Protein AF-0000000079467527 (afdb_homodimer)

Sequence (288 aa):
MMLAMLAAAVIAAPADLTWMAGSWTHEQDGVVTRETWLPPLAGTMSGAGQTNRPGKPARSEFMTITVTPAGLTFTAHVDGQPPTPFVAIPSDPGSAVFENKAHDFPQRVMYRRCGESLCAGIEGMVGGKLRAEHWTYSRVLAPEMMLAMLAAAVIAAPADLTWMAGSWTHEQDGVVTRETWLPPLAGTMSGAGQTNRPGKPARSEFMTITVTPAGLTFTAHVDGQPPTPFVAIPSDPGSAVFENKAHDFPQRVMYRRCGESLCAGIEGMVGGKLRAEHWTYSRVLAPE

Nearest PDB structures (foldseek):
  8f0v-assembly1_A  TM=4.824E-01  e=3.095E-02  Diploptera punctata
  8f0y-assembly1_A  TM=4.789E-01  e=4.006E-02  Diploptera punctata
  5epq-assembly1_A  TM=4.662E-01  e=7.837E-02  Diploptera punctata
  6ucv-assembly1_I  TM=3.280E-01  e=7.749E+00  Saccharomyces cerevisiae S288C
  8f0v-assembly1_A  TM=4.899E-01  e=3.407E-02  Diploptera punctata

InterPro domains:
  IPR046232 Domain of unknown function DUF6265 [PF19780] (16-140)

pLDDT: mean 89.64, std 18.27, range [34.38, 98.88]

Foldseek 3Di:
DPPPPPPPPPLPDPQQPQLQAAKWWFDDPQKIKIKHWHGDDPFKIWMKMWIDHPPDDIDIKIWMFGQDPLGTWIWTDDPPDDIDIFHWDDDDRQKTKTAQQVDQPFGIWMWGDDPQWIKIKTWHDDPNDIDMDITTIHGDDPDD/DPPPPPPPPPLPDPQQPQLQAAKWWFDDPQKIKIKHWHGDDPFKIWMKMWIDHPPDDIDIKIWMFGQDPLGTWIWTDDPPDPIDIFHWDDDDRQKTKTAQQVDQPFGIWMWGDDPQWIKIKTWHDDPNDIDMDITTIHGDDPDD

Organism: NCBI:txid2803784

Structure (mmCIF, N/CA/C/O backbone):
data_AF-0000000079467527-model_v1
#
loop_
_entity.id
_entity.type
_entity.pdbx_description
1 polymer 'DUF6265 domain-containing protein'
#
loop_
_atom_site.group_PDB
_atom_site.id
_atom_site.type_symbol
_atom_site.label_atom_id
_atom_site.label_alt_id
_atom_site.label_comp_id
_atom_site.label_asym_id
_atom_site.label_entity_id
_atom_site.label_seq_id
_atom_site.pdbx_PDB_ins_code
_atom_site.Cartn_x
_atom_site.Cartn_y
_atom_site.Cartn_z
_atom_site.occupancy
_atom_site.B_iso_or_equiv
_atom_site.auth_seq_id
_atom_site.auth_comp_id
_atom_site.auth_asym_id
_atom_site.auth_atom_id
_atom_site.pdbx_PDB_model_num
ATOM 1 N N . MET A 1 1 ? -31.531 -38.594 -24.734 1 35.88 1 MET A N 1
ATOM 2 C CA . MET A 1 1 ? -31.656 -37.594 -23.672 1 35.88 1 MET A CA 1
ATOM 3 C C . MET A 1 1 ? -30.297 -37.281 -23.062 1 35.88 1 MET A C 1
ATOM 5 O O . MET A 1 1 ? -29.672 -38.156 -22.453 1 35.88 1 MET A O 1
ATOM 9 N N . MET A 1 2 ? -29.453 -36.406 -23.703 1 36.69 2 MET A N 1
ATOM 10 C CA . MET A 1 2 ? -28.078 -36.031 -23.359 1 36.69 2 MET A CA 1
ATOM 11 C C . MET A 1 2 ? -28.031 -35.281 -22.031 1 36.69 2 MET A C 1
ATOM 13 O O . MET A 1 2 ? -28.703 -34.25 -21.859 1 36.69 2 MET A O 1
ATOM 17 N N . LEU A 1 3 ? -27.938 -36 -20.953 1 36.94 3 LEU A N 1
ATOM 18 C CA . LEU A 1 3 ? -27.797 -35.438 -19.609 1 36.94 3 LEU A CA 1
ATOM 19 C C . LEU A 1 3 ? -26.562 -34.562 -19.516 1 36.94 3 LEU A C 1
ATOM 21 O O . LEU A 1 3 ? -25.438 -35.062 -19.656 1 36.94 3 LEU A O 1
ATOM 25 N N . ALA A 1 4 ? -26.672 -33.281 -19.812 1 45.47 4 ALA A N 1
ATOM 26 C CA . ALA A 1 4 ? -25.594 -32.344 -19.656 1 45.47 4 ALA A CA 1
ATOM 27 C C . ALA A 1 4 ? -25.219 -32.188 -18.172 1 45.47 4 ALA A C 1
ATOM 29 O O . ALA A 1 4 ? -26.078 -31.828 -17.344 1 45.47 4 ALA A O 1
ATOM 30 N N . MET A 1 5 ? -24.312 -32.906 -17.656 1 34.38 5 MET A N 1
ATOM 31 C CA . MET A 1 5 ? -23.844 -32.688 -16.297 1 34.38 5 MET A CA 1
ATOM 32 C C . MET A 1 5 ? -23.266 -31.281 -16.125 1 34.38 5 MET A C 1
ATOM 34 O O . MET A 1 5 ? -22.406 -30.875 -16.906 1 34.38 5 MET A O 1
ATOM 38 N N . LEU A 1 6 ? -24.047 -30.391 -15.617 1 40.44 6 LEU A N 1
ATOM 39 C CA . LEU A 1 6 ? -23.516 -29.094 -15.219 1 40.44 6 LEU A CA 1
ATOM 40 C C . LEU A 1 6 ? -22.391 -29.266 -14.188 1 40.44 6 LEU A C 1
ATOM 42 O O . LEU A 1 6 ? -22.641 -29.734 -13.07 1 40.44 6 LEU A O 1
ATOM 46 N N . ALA A 1 7 ? -21.172 -29.469 -14.602 1 36.09 7 ALA A N 1
ATOM 47 C CA . ALA A 1 7 ? -20.062 -29.422 -13.656 1 36.09 7 ALA A CA 1
ATOM 48 C C . ALA A 1 7 ? -20.031 -28.094 -12.891 1 36.09 7 ALA A C 1
ATOM 50 O O . ALA A 1 7 ? -20.031 -27.016 -13.5 1 36.09 7 ALA A O 1
ATOM 51 N N . ALA A 1 8 ? -20.594 -28.047 -11.766 1 37.91 8 ALA A N 1
ATOM 52 C CA . ALA A 1 8 ? -20.391 -26.875 -10.914 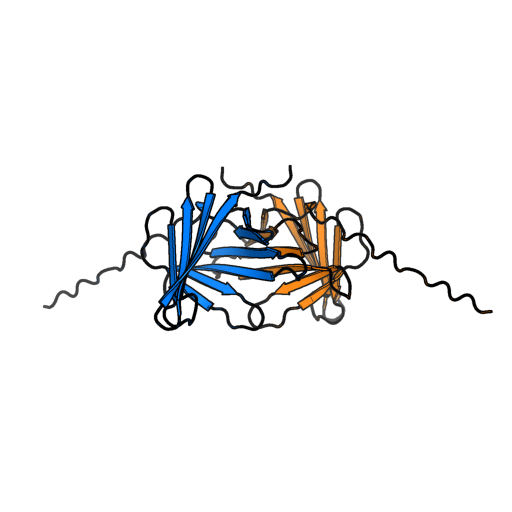1 37.91 8 ALA A CA 1
ATOM 53 C C . ALA A 1 8 ? -18.891 -26.609 -10.711 1 37.91 8 ALA A C 1
ATOM 55 O O . ALA A 1 8 ? -18.156 -27.484 -10.273 1 37.91 8 ALA A O 1
ATOM 56 N N . ALA A 1 9 ? -18.281 -25.797 -11.414 1 37.62 9 ALA A N 1
ATOM 57 C CA . ALA A 1 9 ? -16.922 -25.375 -11.094 1 37.62 9 ALA A CA 1
ATOM 58 C C . ALA A 1 9 ? -16.781 -25.078 -9.602 1 37.62 9 ALA A C 1
ATOM 60 O O . ALA A 1 9 ? -17.562 -24.312 -9.031 1 37.62 9 ALA A O 1
ATOM 61 N N . VAL A 1 10 ? -16.422 -26 -8.68 1 35.78 10 VAL A N 1
ATOM 62 C CA . VAL A 1 10 ? -16.078 -25.672 -7.301 1 35.78 10 VAL A CA 1
ATOM 63 C C . VAL A 1 10 ? -15.328 -24.344 -7.254 1 35.78 10 VAL A C 1
ATOM 65 O O . VAL A 1 10 ? -14.297 -24.188 -7.902 1 35.78 10 VAL A O 1
ATOM 68 N N . ILE A 1 11 ? -15.992 -23.234 -7.301 1 38.75 11 ILE A N 1
ATOM 69 C CA . ILE A 1 11 ? -15.266 -22.016 -6.996 1 38.75 11 ILE A CA 1
ATOM 70 C C . ILE A 1 11 ? -14.266 -22.266 -5.871 1 38.75 11 ILE A C 1
ATOM 72 O O . ILE A 1 11 ? -14.648 -22.719 -4.785 1 38.75 11 ILE A O 1
ATOM 76 N N . ALA A 1 12 ? -13.133 -22.922 -6.086 1 39.94 12 ALA A N 1
ATOM 77 C CA . ALA A 1 12 ? -12.086 -23.125 -5.098 1 39.94 12 ALA A CA 1
ATOM 78 C C . ALA A 1 12 ? -12.109 -22.031 -4.035 1 39.94 12 ALA A C 1
ATOM 80 O O . ALA A 1 12 ? -12.461 -20.891 -4.324 1 39.94 12 ALA A O 1
ATOM 81 N N . ALA A 1 13 ? -12.375 -22.312 -2.744 1 47.03 13 ALA A N 1
ATOM 82 C CA . ALA A 1 13 ? -12.289 -21.422 -1.588 1 47.03 13 ALA A CA 1
ATOM 83 C C . ALA A 1 13 ? -11.125 -20.438 -1.728 1 47.03 13 ALA A C 1
ATOM 85 O O . ALA A 1 13 ? -10.086 -20.781 -2.283 1 47.03 13 ALA A O 1
ATOM 86 N N . PRO A 1 14 ? -11.438 -19.172 -1.782 1 52.91 14 PRO A N 1
ATOM 87 C CA . PRO A 1 14 ? -10.32 -18.234 -1.874 1 52.91 14 PRO A CA 1
ATOM 88 C C . PRO A 1 14 ? -9.141 -18.641 -0.993 1 52.91 14 PRO A C 1
ATOM 90 O O . PRO A 1 14 ? -9.336 -19.125 0.124 1 52.91 14 PRO A O 1
ATOM 93 N N . ALA A 1 15 ? -8.023 -19.141 -1.611 1 63.56 15 ALA A N 1
ATOM 94 C CA . ALA A 1 15 ? -6.762 -19.422 -0.932 1 63.56 15 ALA A CA 1
ATOM 95 C C . ALA A 1 15 ? -6.562 -18.5 0.263 1 63.56 15 ALA A C 1
ATOM 97 O O . ALA A 1 15 ? -6.891 -17.312 0.194 1 63.56 15 ALA A O 1
ATOM 98 N N . ASP A 1 16 ? -6.664 -19.109 1.494 1 86.19 16 ASP A N 1
ATOM 99 C CA . ASP A 1 16 ? -6.32 -18.359 2.699 1 86.19 16 ASP A CA 1
ATOM 100 C C . ASP A 1 16 ? -4.914 -17.766 2.604 1 86.19 16 ASP A C 1
ATOM 102 O O . ASP A 1 16 ? -3.926 -18.5 2.709 1 86.19 16 ASP A O 1
ATOM 106 N N . LEU A 1 17 ? -4.789 -16.5 2.234 1 94.62 17 LEU A N 1
ATOM 107 C CA . LEU A 1 17 ? -3.508 -15.828 2.055 1 94.62 17 LEU A CA 1
ATOM 108 C C . LEU A 1 17 ? -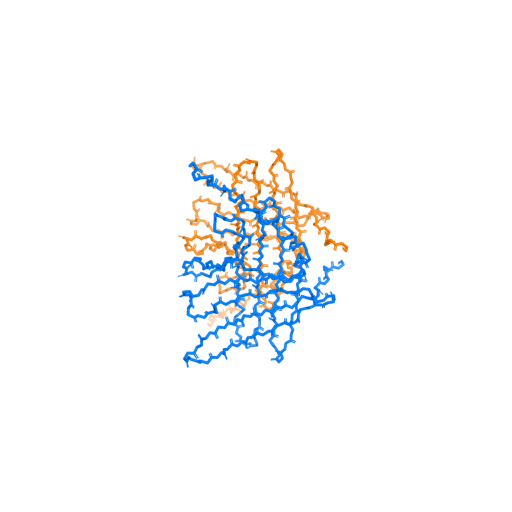3.119 -15.055 3.312 1 94.62 17 LEU A C 1
ATOM 110 O O . LEU A 1 17 ? -2.311 -14.125 3.252 1 94.62 17 LEU A O 1
ATOM 114 N N . THR A 1 18 ? -3.646 -15.469 4.477 1 93.75 18 THR A N 1
ATOM 115 C CA . THR A 1 18 ? -3.375 -14.781 5.734 1 93.75 18 THR A CA 1
ATOM 116 C C . THR A 1 18 ? -1.886 -14.836 6.066 1 93.75 18 THR A C 1
ATOM 118 O O . THR A 1 18 ? -1.35 -13.914 6.684 1 93.75 18 THR A O 1
ATOM 121 N N . TRP A 1 19 ? -1.237 -15.859 5.602 1 94.38 19 TRP A N 1
ATOM 122 C CA . TRP A 1 19 ? 0.179 -16.047 5.891 1 94.38 19 TRP A CA 1
ATOM 123 C C . TRP A 1 19 ? 1.021 -14.953 5.262 1 94.38 19 TRP A C 1
ATOM 125 O O . TRP A 1 19 ? 2.182 -14.758 5.633 1 94.38 19 TRP A O 1
ATOM 135 N N . MET A 1 20 ? 0.477 -14.203 4.32 1 96.12 20 MET A N 1
ATOM 136 C CA . MET A 1 20 ? 1.184 -13.109 3.65 1 96.12 20 MET A CA 1
ATOM 137 C C . MET A 1 20 ? 1.08 -11.82 4.453 1 96.12 20 MET A C 1
ATOM 139 O O . MET A 1 20 ? 1.828 -10.867 4.211 1 96.12 20 MET A O 1
ATOM 143 N N . ALA A 1 21 ? 0.129 -11.703 5.344 1 95.25 21 ALA A N 1
ATOM 144 C CA . ALA A 1 21 ? -0.122 -10.469 6.078 1 95.25 21 ALA A CA 1
ATOM 145 C C . ALA A 1 21 ? 1.072 -10.094 6.949 1 95.25 21 ALA A C 1
ATOM 147 O O . ALA A 1 21 ? 1.701 -10.969 7.555 1 95.25 21 ALA A O 1
ATOM 148 N N . GLY A 1 22 ? 1.397 -8.789 6.996 1 95.31 22 GLY A N 1
ATOM 149 C CA . GLY A 1 22 ? 2.502 -8.273 7.789 1 95.31 22 GLY A CA 1
ATOM 150 C C . GLY A 1 22 ? 3.498 -7.469 6.977 1 95.31 22 GLY A C 1
ATOM 151 O O . GLY A 1 22 ? 3.244 -7.156 5.809 1 95.31 22 GLY A O 1
ATOM 152 N N . SER A 1 23 ? 4.555 -7.051 7.629 1 96.56 23 SER A N 1
ATOM 153 C CA . SER A 1 23 ? 5.637 -6.312 6.988 1 96.56 23 SER A CA 1
ATOM 154 C C . SER A 1 23 ? 6.898 -7.164 6.871 1 96.56 23 SER A C 1
ATOM 156 O O . SER A 1 23 ? 7.242 -7.902 7.797 1 96.56 23 SER A O 1
ATOM 158 N N . TRP A 1 24 ? 7.445 -7.039 5.738 1 97.62 24 TRP A N 1
ATOM 159 C CA . TRP A 1 24 ? 8.539 -7.922 5.344 1 97.62 24 TRP A CA 1
ATOM 160 C C . TRP A 1 24 ? 9.711 -7.117 4.785 1 97.62 24 TRP A C 1
ATOM 162 O O . TRP A 1 24 ? 9.508 -6.074 4.16 1 97.62 24 TRP A O 1
ATOM 172 N N . THR A 1 25 ? 10.945 -7.648 5.012 1 98.25 25 THR A N 1
ATOM 173 C CA . THR A 1 25 ? 12.117 -6.941 4.492 1 98.25 25 THR A CA 1
ATOM 174 C C . THR A 1 25 ? 13.125 -7.926 3.918 1 98.25 25 THR A C 1
ATOM 176 O O . THR A 1 25 ? 13.234 -9.062 4.387 1 98.25 25 THR A O 1
ATOM 179 N N . HIS A 1 26 ? 13.703 -7.543 2.844 1 98.56 26 HIS A N 1
ATOM 180 C CA . HIS A 1 26 ? 14.812 -8.227 2.191 1 98.56 26 HIS A CA 1
ATOM 181 C C . HIS A 1 26 ? 15.961 -7.27 1.904 1 98.56 26 HIS A C 1
ATOM 183 O O . HIS A 1 26 ? 15.742 -6.164 1.405 1 98.56 26 HIS A O 1
ATOM 189 N N . GLU A 1 27 ? 17.156 -7.672 2.232 1 97.88 27 GLU A N 1
ATOM 190 C CA . GLU A 1 27 ? 18.344 -6.867 1.933 1 97.88 27 GLU A CA 1
ATOM 191 C C . GLU A 1 27 ? 19.406 -7.695 1.217 1 97.88 27 GLU A C 1
ATOM 193 O O . GLU A 1 27 ? 19.734 -8.797 1.65 1 97.88 27 GLU A O 1
ATOM 198 N N . GLN A 1 28 ? 19.859 -7.102 0.113 1 97.38 28 GLN A N 1
ATOM 199 C CA . GLN A 1 28 ? 20.922 -7.723 -0.66 1 97.38 28 GLN A CA 1
ATOM 200 C C . GLN A 1 28 ? 21.75 -6.668 -1.393 1 97.38 28 GLN A C 1
ATOM 202 O O . GLN A 1 28 ? 21.203 -5.844 -2.127 1 97.38 28 GLN A O 1
ATOM 207 N N . ASP A 1 29 ? 23.125 -6.629 -1.21 1 96.12 29 ASP A N 1
ATOM 208 C CA . ASP A 1 29 ? 24.062 -5.77 -1.929 1 96.12 29 ASP A CA 1
ATOM 209 C C . ASP A 1 29 ? 23.703 -4.297 -1.764 1 96.12 29 ASP A C 1
ATOM 211 O O . ASP A 1 29 ? 23.703 -3.537 -2.734 1 96.12 29 ASP A O 1
ATOM 215 N N . GLY A 1 30 ? 23.234 -3.939 -0.684 1 96.44 30 GLY A N 1
ATOM 216 C CA . GLY A 1 30 ? 22.922 -2.555 -0.357 1 96.44 30 GLY A CA 1
ATOM 217 C C . GLY A 1 30 ? 21.516 -2.141 -0.751 1 96.44 30 GLY A C 1
ATOM 218 O O . GLY A 1 30 ? 21.094 -1.025 -0.45 1 96.44 30 GLY A O 1
ATOM 219 N N . VAL A 1 31 ? 20.859 -3.008 -1.404 1 97.94 31 VAL A N 1
ATOM 220 C CA . VAL A 1 31 ? 19.484 -2.736 -1.806 1 97.94 31 VAL A CA 1
ATOM 221 C C . VAL A 1 31 ? 18.516 -3.307 -0.766 1 97.94 31 VAL A C 1
ATOM 223 O O . VAL A 1 31 ? 18.625 -4.473 -0.379 1 97.94 31 VAL A O 1
ATOM 226 N N . VAL A 1 32 ? 17.594 -2.467 -0.238 1 98.12 32 VAL A N 1
ATOM 227 C CA . VAL A 1 32 ? 16.578 -2.902 0.718 1 98.12 32 VAL A CA 1
ATOM 228 C C . VAL A 1 32 ? 15.203 -2.906 0.05 1 98.12 32 VAL A C 1
ATOM 230 O O . VAL A 1 32 ? 14.766 -1.885 -0.487 1 98.12 32 VAL A O 1
ATOM 233 N N . THR A 1 33 ? 14.562 -4.062 -0.016 1 98.44 33 THR A N 1
ATOM 234 C CA . THR A 1 33 ? 13.195 -4.203 -0.489 1 98.44 33 THR A CA 1
ATOM 235 C C . THR A 1 33 ? 12.266 -4.582 0.659 1 98.44 33 THR A C 1
ATOM 237 O O . THR A 1 33 ? 12.547 -5.52 1.411 1 98.44 33 THR A O 1
ATOM 240 N N . ARG A 1 34 ? 11.203 -3.838 0.803 1 98.12 34 ARG A N 1
ATOM 241 C CA . ARG A 1 34 ? 10.219 -4.078 1.852 1 98.12 34 ARG A CA 1
ATOM 242 C C . ARG A 1 34 ? 8.812 -4.18 1.269 1 98.12 34 ARG A C 1
ATOM 244 O O . ARG A 1 34 ? 8.516 -3.584 0.23 1 98.12 34 ARG A O 1
ATOM 251 N N . GLU A 1 35 ? 7.996 -4.945 1.939 1 98.19 35 GLU A N 1
ATOM 252 C CA . GLU A 1 35 ? 6.613 -5.133 1.517 1 98.19 35 GLU A CA 1
ATOM 253 C C . GLU A 1 35 ? 5.688 -5.312 2.717 1 98.19 35 GLU A C 1
ATOM 255 O O . GLU A 1 35 ? 6.043 -5.996 3.682 1 98.19 35 GLU A O 1
ATOM 260 N N . THR A 1 36 ? 4.586 -4.668 2.672 1 97.38 36 THR A N 1
ATOM 261 C CA . THR A 1 36 ? 3.578 -4.844 3.711 1 97.38 36 THR A CA 1
ATOM 262 C C . THR A 1 36 ? 2.227 -5.199 3.1 1 97.38 36 THR A C 1
ATOM 264 O O . THR A 1 36 ? 1.874 -4.707 2.027 1 97.38 36 THR A O 1
ATOM 267 N N . TRP A 1 37 ? 1.475 -6.074 3.764 1 97.25 37 TRP A N 1
ATOM 268 C CA . TRP A 1 37 ? 0.151 -6.539 3.365 1 97.25 37 TRP A CA 1
ATOM 269 C C . TRP A 1 37 ? -0.832 -6.445 4.527 1 97.25 37 TRP A C 1
ATOM 271 O O . TRP A 1 37 ? -0.529 -6.883 5.641 1 97.25 37 TRP A O 1
ATOM 281 N N . LEU A 1 38 ? -1.943 -5.879 4.281 1 96.81 38 LEU A N 1
ATOM 282 C CA . LEU A 1 38 ? -3.07 -6.066 5.188 1 96.81 38 LEU A CA 1
ATOM 283 C C . LEU A 1 38 ? -3.6 -7.496 5.105 1 96.81 38 LEU A C 1
ATOM 285 O O . LEU A 1 38 ? -3.549 -8.117 4.047 1 96.81 38 LEU A O 1
ATOM 289 N N . PRO A 1 39 ? -4.117 -8.062 6.254 1 95.06 39 PRO A N 1
ATOM 290 C CA . PRO A 1 39 ? -4.797 -9.359 6.141 1 95.06 39 PRO A CA 1
ATOM 291 C C . PRO A 1 39 ? -6 -9.312 5.199 1 95.06 39 PRO A C 1
ATOM 293 O O . PRO A 1 39 ? -6.582 -8.25 4.988 1 95.06 39 PRO A O 1
ATOM 296 N N . PRO A 1 40 ? -6.336 -10.492 4.645 1 94.44 40 PRO A N 1
ATOM 297 C CA . PRO A 1 40 ? -7.52 -10.508 3.783 1 94.44 40 PRO A CA 1
ATOM 298 C C . PRO A 1 40 ? -8.797 -10.133 4.531 1 94.44 40 PRO A C 1
ATOM 300 O O . PRO A 1 40 ? -8.984 -10.539 5.684 1 94.44 40 PRO A O 1
ATOM 303 N N . LEU A 1 41 ? -9.57 -9.32 3.838 1 94.56 41 LEU A N 1
ATOM 304 C CA . LEU A 1 41 ? -10.914 -9.008 4.32 1 94.56 41 LEU A CA 1
ATOM 305 C C . LEU A 1 41 ? -11.883 -8.852 3.158 1 94.56 41 LEU A C 1
ATOM 307 O O . LEU A 1 41 ? -11.641 -8.078 2.234 1 94.56 41 LEU A O 1
ATOM 311 N N . ALA A 1 42 ? -12.969 -9.68 3.205 1 93 42 ALA A N 1
ATOM 312 C CA . ALA A 1 42 ? -14.016 -9.609 2.191 1 93 42 ALA A CA 1
ATOM 313 C C . ALA A 1 42 ? -13.438 -9.789 0.791 1 93 42 ALA A C 1
ATOM 315 O O . ALA A 1 42 ? -13.781 -9.039 -0.127 1 93 42 ALA A O 1
ATOM 316 N N . GLY A 1 43 ? -12.508 -10.656 0.652 1 92.56 43 GLY A N 1
ATOM 317 C CA . GLY A 1 43 ? -11.984 -11.055 -0.646 1 92.56 43 GLY A CA 1
ATOM 318 C C . GLY A 1 43 ? -10.945 -10.094 -1.187 1 92.56 43 GLY A C 1
ATOM 319 O O . GLY A 1 43 ? -10.641 -10.109 -2.383 1 92.56 43 GLY A O 1
ATOM 320 N N . THR A 1 44 ? -10.406 -9.258 -0.359 1 96.06 44 THR A N 1
ATOM 321 C CA . THR A 1 44 ? -9.445 -8.266 -0.824 1 96.06 44 THR A CA 1
ATOM 322 C C . THR A 1 44 ? -8.25 -8.188 0.125 1 96.06 44 THR A C 1
ATOM 324 O O . THR A 1 44 ? -8.414 -8.242 1.346 1 96.06 44 THR A O 1
ATOM 327 N N . MET A 1 45 ? -7.086 -8.086 -0.414 1 97.31 45 MET A N 1
ATOM 328 C CA . MET A 1 45 ? -5.84 -7.742 0.264 1 97.31 45 MET A CA 1
ATOM 329 C C . MET A 1 45 ? -5.16 -6.559 -0.417 1 97.31 45 MET A C 1
ATOM 331 O O . MET A 1 45 ? -5.039 -6.527 -1.643 1 97.31 45 MET A O 1
ATOM 335 N N . SER A 1 46 ? -4.781 -5.594 0.412 1 98 46 SER A N 1
ATOM 336 C CA . SER A 1 46 ? -4.023 -4.457 -0.104 1 98 46 SER A CA 1
ATOM 337 C C . SER A 1 46 ? -2.607 -4.434 0.466 1 98 46 SER A C 1
ATOM 339 O O . SER A 1 46 ? -2.4 -4.738 1.643 1 98 46 SER A O 1
ATOM 341 N N . GLY A 1 47 ? -1.694 -4.051 -0.351 1 98.5 47 GLY A N 1
ATOM 342 C CA . GLY A 1 47 ? -0.307 -4.012 0.084 1 98.5 47 GLY A CA 1
ATOM 343 C C . GLY A 1 47 ? 0.504 -2.932 -0.608 1 98.5 47 GLY A C 1
ATOM 344 O O . GLY A 1 47 ? 0.038 -2.318 -1.571 1 98.5 47 GLY A O 1
ATOM 345 N N . ALA A 1 48 ? 1.63 -2.664 -0.077 1 98.56 48 ALA A N 1
ATOM 346 C CA . ALA A 1 48 ? 2.602 -1.719 -0.618 1 98.56 48 ALA A CA 1
ATOM 347 C C . ALA A 1 48 ? 4.02 -2.266 -0.505 1 98.56 48 ALA A C 1
ATOM 349 O O . ALA A 1 48 ? 4.355 -2.949 0.466 1 98.56 48 ALA A O 1
ATOM 350 N N . GLY A 1 49 ? 4.809 -1.96 -1.464 1 98.06 49 GLY A N 1
ATOM 351 C CA . GLY A 1 49 ? 6.23 -2.271 -1.485 1 98.06 49 GLY A CA 1
ATOM 352 C C . GLY A 1 49 ? 7.105 -1.043 -1.633 1 98.06 49 GLY A C 1
ATOM 353 O O . GLY A 1 49 ? 6.637 0.014 -2.059 1 98.06 49 GLY A O 1
ATOM 354 N N . GLN A 1 50 ? 8.328 -1.196 -1.271 1 97.88 50 GLN A N 1
ATOM 355 C CA . GLN A 1 50 ? 9.32 -0.131 -1.35 1 97.88 50 GLN A CA 1
ATOM 356 C C . GLN A 1 50 ? 10.719 -0.7 -1.562 1 97.88 50 GLN A C 1
ATOM 358 O O . GLN A 1 50 ? 11.125 -1.645 -0.879 1 97.88 50 GLN A O 1
ATOM 363 N N . THR A 1 51 ? 11.406 -0.146 -2.566 1 98.06 51 THR A N 1
ATOM 364 C CA . THR A 1 51 ? 12.797 -0.523 -2.809 1 98.06 51 THR A CA 1
ATOM 365 C C . THR A 1 51 ? 13.719 0.68 -2.645 1 98.06 51 THR A C 1
ATOM 367 O O . THR A 1 51 ? 13.5 1.726 -3.262 1 98.06 51 THR A O 1
ATOM 370 N N . ASN A 1 52 ? 14.711 0.571 -1.817 1 97.75 52 ASN A N 1
ATOM 371 C CA . ASN A 1 52 ? 15.719 1.594 -1.562 1 97.75 52 ASN A CA 1
ATOM 372 C C . ASN A 1 52 ? 17.094 1.166 -2.074 1 97.75 52 ASN A C 1
ATOM 374 O O . ASN A 1 52 ? 17.594 0.108 -1.696 1 97.75 52 ASN A O 1
ATOM 378 N N . ARG A 1 53 ? 17.531 1.919 -3.016 1 97.31 53 ARG A N 1
ATOM 379 C CA . ARG A 1 53 ? 18.875 1.738 -3.545 1 97.31 53 ARG A CA 1
ATOM 380 C C . ARG A 1 53 ? 19.781 2.9 -3.148 1 97.31 53 ARG A C 1
ATOM 382 O O . ARG A 1 53 ? 19.344 4.051 -3.107 1 97.31 53 ARG A O 1
ATOM 389 N N . PRO A 1 54 ? 21.016 2.637 -2.971 1 94.25 54 PRO A N 1
ATOM 390 C CA . PRO A 1 54 ? 21.922 3.732 -2.635 1 94.25 54 PRO A CA 1
ATOM 391 C C . PRO A 1 54 ? 21.969 4.816 -3.705 1 94.25 54 PRO A C 1
ATOM 393 O O . PRO A 1 54 ? 22.125 4.516 -4.891 1 94.25 54 PRO A O 1
ATOM 396 N N . GLY A 1 55 ? 21.781 6.027 -3.268 1 92.5 55 GLY A N 1
ATOM 397 C CA . GLY A 1 55 ? 21.984 7.18 -4.133 1 92.5 55 GLY A CA 1
ATOM 398 C C . GLY A 1 55 ? 20.812 7.441 -5.055 1 92.5 55 GLY A C 1
ATOM 399 O O . GLY A 1 55 ? 20.875 8.297 -5.938 1 92.5 55 GLY A O 1
ATOM 400 N N . LYS A 1 56 ? 19.766 6.703 -4.941 1 94.44 56 LYS A N 1
ATOM 401 C CA . LYS A 1 56 ? 18.594 6.863 -5.801 1 94.44 56 LYS A CA 1
ATOM 402 C C . LYS A 1 56 ? 17.328 7.098 -4.977 1 94.44 56 LYS A C 1
ATOM 404 O O . LYS A 1 56 ? 17.25 6.656 -3.83 1 94.44 56 LYS A O 1
ATOM 409 N N . PRO A 1 57 ? 16.375 7.816 -5.523 1 92.19 57 PRO A N 1
ATOM 410 C CA . PRO A 1 57 ? 15.07 7.871 -4.848 1 92.19 57 PRO A CA 1
ATOM 411 C C . PRO A 1 57 ? 14.43 6.496 -4.688 1 92.19 57 PRO A C 1
ATOM 413 O O . PRO A 1 57 ? 14.555 5.645 -5.57 1 92.19 57 PRO A O 1
ATOM 416 N N . ALA A 1 58 ? 13.797 6.289 -3.578 1 95.94 58 ALA A N 1
ATOM 417 C CA . ALA A 1 58 ? 13.094 5.027 -3.359 1 95.94 58 ALA A CA 1
ATOM 418 C C . ALA A 1 58 ? 11.977 4.836 -4.387 1 95.94 58 ALA A C 1
ATOM 420 O O . ALA A 1 58 ? 11.359 5.805 -4.828 1 95.94 58 ALA A O 1
ATOM 421 N N . ARG A 1 59 ? 11.789 3.619 -4.746 1 95.75 59 ARG A N 1
ATOM 422 C CA . ARG A 1 59 ? 10.68 3.248 -5.621 1 95.75 59 ARG A CA 1
ATOM 423 C C . ARG A 1 59 ? 9.562 2.572 -4.828 1 95.75 59 ARG A C 1
ATOM 425 O O . ARG A 1 59 ? 9.812 1.634 -4.07 1 95.75 59 ARG A O 1
ATOM 432 N N . SER A 1 60 ? 8.375 3.068 -5.027 1 97.06 60 SER A N 1
ATOM 433 C CA . SER A 1 60 ? 7.211 2.461 -4.387 1 97.06 60 SER A CA 1
ATOM 434 C C . SER A 1 60 ? 6.371 1.677 -5.387 1 97.06 60 SER A C 1
ATOM 436 O O . SER A 1 60 ? 6.25 2.074 -6.547 1 97.06 60 SER A O 1
ATOM 438 N N . GLU A 1 61 ? 5.797 0.597 -4.93 1 96.62 61 GLU A N 1
ATOM 439 C CA . GLU A 1 61 ? 4.883 -0.25 -5.691 1 96.62 61 GLU A CA 1
ATOM 440 C C . GLU A 1 61 ? 3.637 -0.588 -4.879 1 96.62 61 GLU A C 1
ATOM 442 O O . GLU A 1 61 ? 3.727 -0.857 -3.678 1 96.62 61 GLU A O 1
ATOM 447 N N . PHE A 1 62 ? 2.49 -0.615 -5.551 1 98.75 62 PHE A N 1
ATOM 448 C CA . PHE A 1 62 ? 1.23 -0.886 -4.871 1 98.75 62 PHE A CA 1
ATOM 449 C C . PHE A 1 62 ? 0.521 -2.078 -5.5 1 98.75 62 PHE A C 1
ATOM 451 O O . PHE A 1 62 ? 0.609 -2.293 -6.711 1 98.75 62 PHE A O 1
ATOM 458 N N . MET A 1 63 ? -0.144 -2.818 -4.637 1 98.81 63 MET A N 1
ATOM 459 C CA . MET A 1 63 ? -0.721 -4.07 -5.121 1 98.81 63 MET A CA 1
ATOM 460 C C . MET A 1 63 ? -2.041 -4.367 -4.414 1 98.81 63 MET A C 1
ATOM 462 O O . MET A 1 63 ? -2.25 -3.945 -3.277 1 98.81 63 MET A O 1
ATOM 466 N N . THR A 1 64 ? -2.859 -5.07 -5.09 1 98.5 64 THR A N 1
ATOM 467 C CA . THR A 1 64 ? -4.031 -5.699 -4.488 1 98.5 64 THR A CA 1
ATOM 468 C C . THR A 1 64 ? -4.141 -7.16 -4.918 1 98.5 64 THR A C 1
ATOM 470 O O . THR A 1 64 ? -3.623 -7.543 -5.969 1 98.5 64 THR A O 1
ATOM 473 N N . ILE A 1 65 ? -4.723 -7.984 -4.078 1 98.19 65 ILE A N 1
ATOM 474 C CA . ILE A 1 65 ? -5.25 -9.305 -4.414 1 98.19 65 ILE A CA 1
ATOM 475 C C . ILE A 1 65 ? -6.75 -9.344 -4.133 1 98.19 65 ILE A C 1
ATOM 477 O O . ILE A 1 65 ? -7.18 -9.133 -2.996 1 98.19 65 ILE A O 1
ATOM 481 N N . THR A 1 66 ? -7.488 -9.602 -5.227 1 97 66 THR A N 1
ATOM 482 C CA . THR A 1 66 ? -8.938 -9.5 -5.105 1 97 66 THR A CA 1
ATOM 483 C C . THR A 1 66 ? -9.617 -10.672 -5.812 1 97 66 THR A C 1
ATOM 485 O O . THR A 1 66 ? -9.055 -11.266 -6.734 1 97 66 THR A O 1
ATOM 488 N N . VAL A 1 67 ? -10.789 -10.992 -5.359 1 94.75 67 VAL A N 1
ATOM 489 C CA . VAL A 1 67 ? -11.648 -11.922 -6.086 1 94.75 67 VAL A CA 1
ATOM 490 C C . VAL A 1 67 ? -12.328 -11.203 -7.246 1 94.75 67 VAL A C 1
ATOM 492 O O . VAL A 1 67 ? -12.992 -10.18 -7.043 1 94.75 67 VAL A O 1
ATOM 495 N N . THR A 1 68 ? -12.102 -11.664 -8.422 1 94.31 68 THR A N 1
ATOM 496 C CA . THR A 1 68 ? -12.711 -11.125 -9.641 1 94.31 68 THR A CA 1
ATOM 497 C C . THR A 1 68 ? -13.5 -12.203 -10.375 1 94.31 68 THR A C 1
ATOM 499 O O . THR A 1 68 ? -13.453 -13.375 -10 1 94.31 68 THR A O 1
ATOM 502 N N . PRO A 1 69 ? -14.211 -11.828 -11.383 1 93.75 69 PRO A N 1
ATOM 503 C CA . PRO A 1 69 ? -14.883 -12.852 -12.172 1 93.75 69 PRO A CA 1
ATOM 504 C C . PRO A 1 69 ? -13.906 -13.867 -12.773 1 93.75 69 PRO A C 1
ATOM 506 O O . PRO A 1 69 ? -14.273 -15.023 -12.992 1 93.75 69 PRO A O 1
ATOM 509 N N . ALA A 1 70 ? -12.688 -13.477 -13.031 1 95.38 70 ALA A N 1
ATOM 510 C CA . ALA A 1 70 ? -11.672 -14.367 -13.602 1 95.38 70 ALA A CA 1
ATOM 511 C C . ALA A 1 70 ? -11.055 -15.25 -12.523 1 95.38 70 ALA A C 1
ATOM 513 O O . ALA A 1 70 ? -10.352 -16.219 -12.836 1 95.38 70 ALA A O 1
ATOM 514 N N . GLY A 1 71 ? -11.359 -14.93 -11.289 1 94.88 71 GLY A N 1
ATOM 515 C CA . GLY A 1 71 ? -10.742 -15.594 -10.148 1 94.88 71 GLY A CA 1
ATOM 516 C C . GLY A 1 71 ? -9.93 -14.656 -9.273 1 94.88 71 GLY A C 1
ATOM 517 O O . GLY A 1 71 ? -9.961 -13.445 -9.469 1 94.88 71 GLY A O 1
ATOM 518 N N . LEU A 1 72 ? -9.297 -15.281 -8.328 1 96.75 72 LEU A N 1
ATOM 519 C CA . LEU A 1 72 ? -8.391 -14.5 -7.496 1 96.75 72 LEU A CA 1
ATOM 520 C C . LEU A 1 72 ? -7.312 -13.828 -8.344 1 96.75 72 LEU A C 1
ATOM 522 O O . LEU A 1 72 ? -6.629 -14.5 -9.125 1 96.75 72 LEU A O 1
ATOM 526 N N . THR A 1 73 ? -7.184 -12.469 -8.211 1 98.25 73 THR A N 1
ATOM 527 C CA . THR A 1 73 ? -6.352 -11.695 -9.125 1 98.25 73 THR A CA 1
ATOM 528 C C . THR A 1 73 ? -5.406 -10.781 -8.359 1 98.25 73 THR A C 1
ATOM 530 O O . THR A 1 73 ? -5.848 -9.984 -7.523 1 98.25 73 THR A O 1
ATOM 533 N N . PHE A 1 74 ? -4.145 -11.023 -8.594 1 98.69 74 PHE A N 1
ATOM 534 C CA . PHE A 1 74 ? -3.129 -10.055 -8.188 1 98.69 74 PHE A CA 1
ATOM 535 C C . PHE A 1 74 ? -3.068 -8.891 -9.172 1 98.69 74 PHE A C 1
ATOM 537 O O . PHE A 1 74 ? -2.949 -9.102 -10.383 1 98.69 74 PHE A O 1
ATOM 544 N N . THR A 1 75 ? -3.125 -7.66 -8.703 1 98.69 75 THR A N 1
ATOM 545 C CA . THR A 1 75 ? -3.045 -6.484 -9.555 1 98.69 75 THR A CA 1
ATOM 546 C C . THR A 1 75 ? -1.913 -5.562 -9.102 1 98.69 75 THR A C 1
ATOM 548 O O . THR A 1 75 ? -1.86 -5.16 -7.941 1 98.69 75 THR A O 1
ATOM 551 N N . ALA A 1 76 ? -1.014 -5.32 -9.945 1 98.38 76 ALA A N 1
ATOM 552 C CA . ALA A 1 76 ? 0.028 -4.324 -9.711 1 98.38 76 ALA A CA 1
ATOM 553 C C . ALA A 1 76 ? -0.447 -2.928 -10.109 1 98.38 76 ALA A C 1
ATOM 555 O O . ALA A 1 76 ? -1.013 -2.74 -11.188 1 98.38 76 ALA A O 1
ATOM 556 N N . HIS A 1 77 ? -0.252 -1.942 -9.25 1 97.94 77 HIS A N 1
ATOM 557 C CA . HIS A 1 77 ? -0.603 -0.545 -9.477 1 97.94 77 HIS A CA 1
ATOM 558 C C . HIS A 1 77 ? 0.644 0.325 -9.586 1 97.94 77 HIS A C 1
ATOM 560 O O . HIS A 1 77 ? 1.239 0.692 -8.57 1 97.94 77 HIS A O 1
ATOM 566 N N . VAL A 1 78 ? 1.004 0.61 -10.812 1 91 78 VAL A N 1
ATOM 567 C CA . VAL A 1 78 ? 2.18 1.432 -11.086 1 91 78 VAL A CA 1
ATOM 568 C C . VAL A 1 78 ? 1.745 2.797 -11.609 1 91 78 VAL A C 1
ATOM 570 O O . VAL A 1 78 ? 0.942 2.885 -12.539 1 91 78 VAL A O 1
ATOM 573 N N . ASP A 1 79 ? 2.314 3.857 -11.016 1 88.06 79 ASP A N 1
ATOM 574 C CA . ASP A 1 79 ? 1.923 5.203 -11.414 1 88.06 79 ASP A CA 1
ATOM 575 C C . ASP A 1 79 ? 2.119 5.414 -12.914 1 88.06 79 ASP A C 1
ATOM 577 O O . ASP A 1 79 ? 3.154 5.035 -13.469 1 88.06 79 ASP A O 1
ATOM 581 N N . GLY A 1 80 ? 1.105 6.031 -13.508 1 87.25 80 GLY A N 1
ATOM 582 C CA . GLY A 1 80 ? 1.198 6.395 -14.906 1 87.25 80 GLY A CA 1
ATOM 583 C C . GLY A 1 80 ? 0.876 5.246 -15.844 1 87.25 80 GLY A C 1
ATOM 584 O O . GLY A 1 80 ? 0.947 5.395 -17.062 1 87.25 80 GLY A O 1
ATOM 585 N N . GLN A 1 81 ? 0.581 4.145 -15.336 1 89.62 81 GLN A N 1
ATOM 586 C CA . GLN A 1 81 ? 0.232 2.973 -16.125 1 89.62 81 GLN A CA 1
ATOM 587 C C . GLN A 1 81 ? -1.126 2.412 -15.719 1 89.62 81 GLN A C 1
ATOM 589 O O . GLN A 1 81 ? -1.559 2.596 -14.578 1 89.62 81 GLN A O 1
ATOM 594 N N . PRO A 1 82 ? -1.801 1.817 -16.688 1 93.81 82 PRO A N 1
ATOM 595 C CA . PRO A 1 82 ? -2.984 1.075 -16.25 1 93.81 82 PRO A CA 1
ATOM 596 C C . PRO A 1 82 ? -2.646 -0.063 -15.281 1 93.81 82 PRO A C 1
ATOM 598 O O . PRO A 1 82 ? -1.577 -0.671 -15.391 1 93.81 82 PRO A O 1
ATOM 601 N N . PRO A 1 83 ? -3.574 -0.318 -14.336 1 97 83 PRO A N 1
ATOM 602 C CA . PRO A 1 83 ? -3.324 -1.484 -13.484 1 97 83 PRO A CA 1
ATOM 603 C C . PRO A 1 83 ? -3.098 -2.764 -14.289 1 97 83 PRO A C 1
ATOM 605 O O . PRO A 1 83 ? -3.742 -2.971 -15.32 1 97 83 PRO A O 1
ATOM 608 N N . THR A 1 84 ? -2.221 -3.674 -13.844 1 98.25 84 THR A N 1
ATOM 609 C CA . THR A 1 84 ? -1.869 -4.902 -14.547 1 98.25 84 THR A CA 1
ATOM 610 C C . THR A 1 84 ? -2.344 -6.125 -13.766 1 98.25 84 THR A C 1
ATOM 612 O O . THR A 1 84 ? -1.79 -6.453 -12.719 1 98.25 84 THR A O 1
ATOM 615 N N . PRO A 1 85 ? -3.287 -6.824 -14.266 1 98.62 85 PRO A N 1
ATOM 616 C CA . PRO A 1 85 ? -3.826 -7.984 -13.555 1 98.62 85 PRO A CA 1
ATOM 617 C C . PRO A 1 85 ? -3.096 -9.281 -13.906 1 98.62 85 PRO A C 1
ATOM 619 O O . PRO A 1 85 ? -2.701 -9.477 -15.055 1 98.62 85 PRO A O 1
ATOM 622 N N . PHE A 1 86 ? -2.859 -10.133 -12.938 1 98.88 86 PHE A N 1
ATOM 623 C CA . PHE A 1 86 ? -2.422 -11.523 -13.031 1 98.88 86 PHE A CA 1
ATOM 624 C C . PHE A 1 86 ? -3.412 -12.445 -12.336 1 98.88 86 PHE A C 1
ATOM 626 O O . PHE A 1 86 ? -3.727 -12.258 -11.164 1 98.88 86 PHE A O 1
ATOM 633 N N . VAL A 1 87 ? -3.852 -13.461 -12.969 1 98.56 87 VAL A N 1
ATOM 634 C 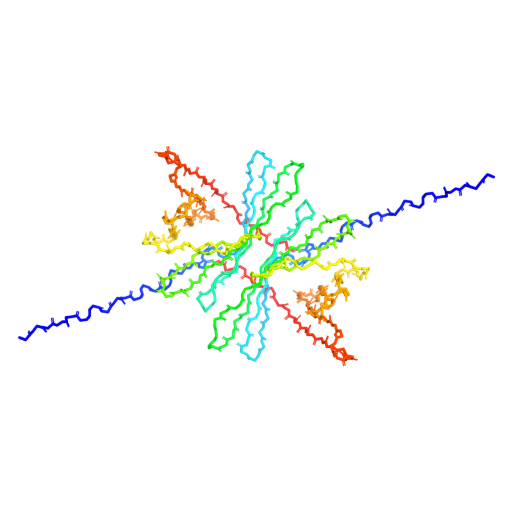CA . VAL A 1 87 ? -4.902 -14.32 -12.43 1 98.56 87 VAL A CA 1
ATOM 635 C C . VAL A 1 87 ? -4.277 -15.562 -11.789 1 98.56 87 VAL A C 1
ATOM 637 O O . VAL A 1 87 ? -3.348 -16.156 -12.344 1 98.56 87 VAL A O 1
ATOM 640 N N . ALA A 1 88 ? -4.844 -15.953 -10.648 1 98 88 ALA A N 1
ATOM 641 C CA . ALA A 1 88 ? -4.305 -17.094 -9.914 1 98 88 ALA A CA 1
ATOM 642 C C . ALA A 1 88 ? -4.418 -18.375 -10.742 1 98 88 ALA A C 1
ATOM 644 O O . ALA A 1 88 ? -5.43 -18.609 -11.406 1 98 88 ALA A O 1
ATOM 645 N N . ILE A 1 89 ? -3.41 -19.172 -10.695 1 97.69 89 ILE A N 1
ATOM 646 C CA . ILE A 1 89 ? -3.436 -20.531 -11.219 1 97.69 89 ILE A CA 1
ATOM 647 C C . ILE A 1 89 ? -3.213 -21.531 -10.078 1 97.69 89 ILE A C 1
ATOM 649 O O . ILE A 1 89 ? -2.803 -21.141 -8.984 1 97.69 89 ILE A O 1
ATOM 653 N N . PRO A 1 90 ? -3.547 -22.781 -10.266 1 95.25 90 PRO A N 1
ATOM 654 C CA . PRO A 1 90 ? -3.371 -23.75 -9.18 1 95.25 90 PRO A CA 1
ATOM 655 C C . PRO A 1 90 ? -1.947 -23.766 -8.625 1 95.25 90 PRO A C 1
ATOM 657 O O . PRO A 1 90 ? -0.983 -23.656 -9.391 1 95.25 90 PRO A O 1
ATOM 660 N N . SER A 1 91 ? -1.851 -23.828 -7.34 1 94.25 91 SER A N 1
ATOM 661 C CA . SER A 1 91 ? -0.564 -23.844 -6.652 1 94.25 91 SER A CA 1
ATOM 662 C C . SER A 1 91 ? -0.64 -24.672 -5.371 1 94.25 91 SER A C 1
ATOM 664 O O . SER A 1 91 ? -1.726 -25.078 -4.945 1 94.25 91 SER A O 1
ATOM 666 N N . ASP A 1 92 ? 0.461 -24.922 -4.77 1 91.44 92 ASP A N 1
ATOM 667 C CA . ASP A 1 92 ? 0.535 -25.734 -3.555 1 91.44 92 ASP A CA 1
ATOM 668 C C . ASP A 1 92 ? -0.015 -24.969 -2.355 1 91.44 92 ASP A C 1
ATOM 670 O O . ASP A 1 92 ? -0.052 -23.734 -2.363 1 91.44 92 ASP A O 1
ATOM 674 N N . PRO A 1 93 ? -0.39 -25.766 -1.324 1 89.31 93 PRO A N 1
ATOM 675 C CA . PRO A 1 93 ? -0.734 -25.078 -0.08 1 89.31 93 PRO A CA 1
ATOM 676 C C . PRO A 1 93 ? 0.394 -24.172 0.428 1 89.31 93 PRO A C 1
ATOM 678 O O . PRO A 1 93 ? 1.567 -24.547 0.338 1 89.31 93 PRO A O 1
ATOM 681 N N . GLY A 1 94 ? 0.091 -23.031 0.906 1 92.56 94 GLY A N 1
ATOM 682 C CA . GLY A 1 94 ? 1.1 -22.109 1.414 1 92.56 94 GLY A CA 1
ATOM 683 C C . GLY A 1 94 ? 1.789 -21.312 0.32 1 92.56 94 GLY A C 1
ATOM 684 O O . GLY A 1 94 ? 2.867 -20.766 0.536 1 92.56 94 GLY A O 1
ATOM 685 N N . SER A 1 95 ? 1.219 -21.453 -0.834 1 96.19 95 SER A N 1
ATOM 686 C CA . SER A 1 95 ? 1.754 -20.688 -1.947 1 96.19 95 SER A CA 1
ATOM 687 C C . SER A 1 95 ? 0.634 -20.078 -2.795 1 96.19 95 SER A C 1
ATOM 689 O O . SER A 1 95 ? -0.525 -20.484 -2.67 1 96.19 95 SER A O 1
ATOM 691 N N . ALA A 1 96 ? 0.949 -19.109 -3.58 1 97.62 96 ALA A N 1
ATOM 692 C CA . ALA A 1 96 ? 0.075 -18.469 -4.562 1 97.62 96 ALA A CA 1
ATOM 693 C C . ALA A 1 96 ? 0.854 -18.078 -5.816 1 97.62 96 ALA A C 1
ATOM 695 O O . ALA A 1 96 ? 1.918 -17.453 -5.723 1 97.62 96 ALA A O 1
ATOM 696 N N . VAL A 1 97 ? 0.329 -18.484 -6.891 1 98.44 97 VAL A N 1
ATOM 697 C CA . VAL A 1 97 ? 0.928 -18.141 -8.18 1 98.44 97 VAL A CA 1
ATOM 698 C C . VAL A 1 97 ? -0.105 -17.438 -9.055 1 98.44 97 VAL A C 1
ATOM 700 O O . VAL A 1 97 ? -1.231 -17.922 -9.203 1 98.44 97 VAL A O 1
ATOM 703 N N . PHE A 1 98 ? 0.297 -16.359 -9.648 1 98.81 98 PHE A N 1
ATOM 704 C CA . PHE A 1 98 ? -0.558 -15.57 -10.523 1 98.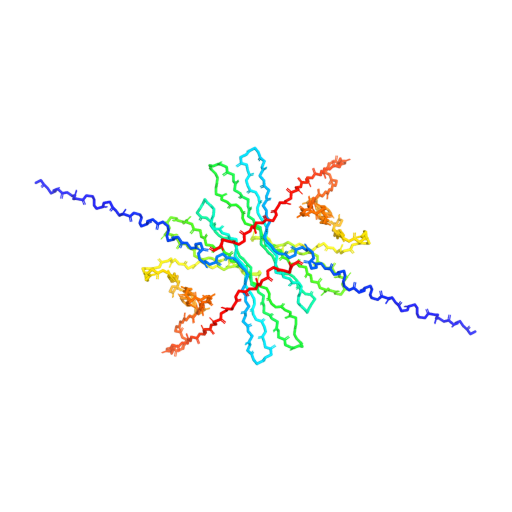81 98 PHE A CA 1
ATOM 705 C C . PHE A 1 98 ? 0.07 -15.422 -11.906 1 98.81 98 PHE A C 1
ATOM 707 O O . PHE A 1 98 ? 1.283 -15.242 -12.023 1 98.81 98 PHE A O 1
ATOM 714 N N . GLU A 1 99 ? -0.833 -15.422 -12.914 1 98.81 99 GLU A N 1
ATOM 715 C CA . GLU A 1 99 ? -0.291 -15.453 -14.273 1 98.81 99 GLU A CA 1
ATOM 716 C C . GLU A 1 99 ? -0.981 -14.43 -15.172 1 98.81 99 GLU A C 1
ATOM 718 O O . GLU A 1 99 ? -2.193 -14.227 -15.07 1 98.81 99 GLU A O 1
ATOM 723 N N . ASN A 1 100 ? -0.245 -13.711 -15.977 1 98.81 100 ASN A N 1
ATOM 724 C CA . ASN A 1 100 ? -0.653 -12.906 -17.125 1 98.81 100 ASN A CA 1
ATOM 725 C C . ASN A 1 100 ? 0.258 -13.148 -18.328 1 98.81 100 ASN A C 1
ATOM 727 O O . ASN A 1 100 ? 1.263 -12.453 -18.5 1 98.81 100 ASN A O 1
ATOM 731 N N . LYS A 1 101 ? -0.175 -14.031 -19.156 1 98 101 LYS A N 1
ATOM 732 C CA . LYS A 1 101 ? 0.664 -14.469 -20.281 1 98 101 LYS A CA 1
ATOM 733 C C . LYS A 1 101 ? 0.808 -13.359 -21.312 1 98 101 LYS A C 1
ATOM 735 O O . LYS A 1 101 ? 1.739 -13.375 -22.125 1 98 101 LYS A O 1
ATOM 740 N N . ALA A 1 102 ? -0.148 -12.461 -21.344 1 97.38 102 ALA A N 1
ATOM 741 C CA . ALA A 1 102 ? -0.134 -11.383 -22.344 1 97.38 102 ALA A CA 1
ATOM 742 C C . ALA A 1 102 ? 0.848 -10.281 -21.938 1 97.38 102 ALA A C 1
ATOM 744 O O . ALA A 1 102 ? 1.188 -9.422 -22.75 1 97.38 102 ALA A O 1
ATOM 745 N N . HIS A 1 103 ? 1.267 -10.219 -20.703 1 97.94 103 HIS A N 1
ATOM 746 C CA . HIS A 1 103 ? 2.223 -9.219 -20.25 1 97.94 103 HIS A CA 1
ATOM 747 C C . HIS A 1 103 ? 3.643 -9.578 -20.672 1 97.94 103 HIS A C 1
ATOM 749 O O . HIS A 1 103 ? 4.035 -10.742 -20.625 1 97.94 103 HIS A O 1
ATOM 755 N N . ASP A 1 104 ? 4.414 -8.609 -21.109 1 96.69 104 ASP A N 1
ATOM 756 C CA . ASP A 1 104 ? 5.766 -8.836 -21.609 1 96.69 104 ASP A CA 1
ATOM 757 C C . ASP A 1 104 ? 6.664 -9.422 -20.516 1 96.69 104 ASP A C 1
ATOM 759 O O . ASP A 1 104 ? 7.363 -10.406 -20.75 1 96.69 104 ASP A O 1
ATOM 763 N N . PHE A 1 105 ? 6.695 -8.727 -19.422 1 97.56 105 PHE A N 1
ATOM 764 C CA . PHE A 1 105 ? 7.418 -9.219 -18.25 1 97.56 105 PHE A CA 1
ATOM 765 C C . PHE A 1 105 ? 7.008 -8.445 -17 1 97.56 105 PHE A C 1
ATOM 767 O O . PHE A 1 105 ? 6.941 -7.215 -17.016 1 97.56 105 PHE A O 1
ATOM 774 N N . PRO A 1 106 ? 6.84 -9.188 -15.844 1 98.5 106 PRO A N 1
ATOM 775 C CA . PRO A 1 106 ? 6.812 -10.648 -15.719 1 98.5 106 PRO A CA 1
ATOM 776 C C . PRO A 1 106 ? 5.504 -11.258 -16.219 1 98.5 106 PRO A C 1
ATOM 778 O O . PRO A 1 106 ? 4.52 -10.539 -16.422 1 98.5 106 PRO A O 1
ATOM 781 N N . GLN A 1 107 ? 5.457 -12.547 -16.453 1 98.88 107 GLN A N 1
ATOM 782 C CA . GLN A 1 107 ? 4.23 -13.258 -16.812 1 98.88 107 GLN A CA 1
ATOM 783 C C . GLN A 1 107 ? 3.67 -14.016 -15.609 1 98.88 107 GLN A C 1
ATOM 785 O O . GLN A 1 107 ? 2.518 -14.445 -15.625 1 98.88 107 GLN A O 1
ATOM 790 N N . ARG A 1 108 ? 4.566 -14.18 -14.578 1 98.81 108 ARG A N 1
ATOM 791 C CA . ARG A 1 108 ? 4.094 -14.797 -13.352 1 98.81 108 ARG A CA 1
ATOM 792 C C . ARG A 1 108 ? 4.613 -14.055 -12.125 1 98.81 108 ARG A C 1
ATOM 794 O O . ARG A 1 108 ? 5.766 -13.609 -12.102 1 98.81 108 ARG A O 1
ATOM 801 N N . VAL A 1 109 ? 3.814 -13.953 -11.164 1 98.81 109 VAL A N 1
ATOM 802 C CA . VAL A 1 109 ? 4.121 -13.469 -9.82 1 98.81 109 VAL A CA 1
ATOM 803 C C . VAL A 1 109 ? 3.836 -14.57 -8.805 1 98.81 109 VAL A C 1
ATOM 805 O O . VAL A 1 109 ? 2.752 -15.156 -8.805 1 98.81 109 VAL A O 1
ATOM 808 N N . MET A 1 110 ? 4.77 -14.82 -7.895 1 98.69 110 MET A N 1
ATOM 809 C CA . MET A 1 110 ? 4.645 -15.961 -6.988 1 98.69 110 MET A CA 1
ATOM 810 C C . MET A 1 110 ? 4.945 -15.547 -5.551 1 98.69 110 MET A C 1
ATOM 812 O O . MET A 1 110 ? 5.855 -14.75 -5.309 1 98.69 110 MET A O 1
ATOM 816 N N . TYR A 1 111 ? 4.23 -16.125 -4.652 1 98.62 111 TYR A N 1
ATOM 817 C CA . TYR A 1 111 ? 4.492 -16.047 -3.219 1 98.62 111 TYR A CA 1
ATOM 818 C C . TYR A 1 111 ? 4.422 -17.422 -2.566 1 98.62 111 TYR A C 1
ATOM 820 O O . TYR A 1 111 ? 3.6 -18.25 -2.953 1 98.62 111 TYR A O 1
ATOM 828 N N . ARG A 1 112 ? 5.219 -17.562 -1.534 1 97.62 112 ARG A N 1
ATOM 829 C CA . ARG A 1 112 ? 5.191 -18.797 -0.744 1 97.62 112 ARG A CA 1
ATOM 830 C C . ARG A 1 112 ? 5.676 -18.531 0.68 1 97.62 112 ARG A C 1
ATOM 832 O O . ARG A 1 112 ? 6.652 -17.812 0.89 1 97.62 112 ARG A O 1
ATOM 839 N N . ARG A 1 113 ? 5.027 -19.172 1.597 1 96.5 113 ARG A N 1
ATOM 840 C CA . ARG A 1 113 ? 5.582 -19.234 2.947 1 96.5 113 ARG A CA 1
ATOM 841 C C . ARG A 1 113 ? 6.785 -20.172 3.01 1 96.5 113 ARG A C 1
ATOM 843 O O . ARG A 1 113 ? 6.672 -21.359 2.689 1 96.5 113 ARG A O 1
ATOM 850 N N . CYS A 1 114 ? 7.883 -19.688 3.361 1 97 114 CYS A N 1
ATOM 851 C CA . CYS A 1 114 ? 9.102 -20.469 3.537 1 97 114 CYS A CA 1
ATOM 852 C C . CYS A 1 114 ? 9.578 -20.422 4.98 1 97 114 CYS A C 1
ATOM 854 O O . CYS A 1 114 ? 10.43 -19.594 5.328 1 97 114 CYS A O 1
ATOM 856 N N . GLY A 1 115 ? 9.109 -21.406 5.734 1 95.75 115 GLY A N 1
ATOM 857 C CA . GLY A 1 115 ? 9.352 -21.297 7.164 1 95.75 115 GLY A CA 1
ATOM 858 C C . GLY A 1 115 ? 8.75 -20.047 7.773 1 95.75 115 GLY A C 1
ATOM 859 O O . GLY A 1 115 ? 7.547 -19.797 7.633 1 95.75 115 GLY A O 1
ATOM 860 N N . GLU A 1 116 ? 9.602 -19.219 8.367 1 95.5 116 GLU A N 1
ATOM 861 C CA . GLU A 1 116 ? 9.141 -17.969 8.977 1 95.5 116 GLU A CA 1
ATOM 862 C C . GLU A 1 116 ? 9.234 -16.812 7.988 1 95.5 116 GLU A C 1
ATOM 864 O O . GLU A 1 116 ? 8.867 -15.688 8.312 1 95.5 116 GLU A O 1
ATOM 869 N N . SER A 1 117 ? 9.688 -17.156 6.82 1 97.88 117 SER A N 1
ATOM 870 C CA . SER A 1 117 ? 9.938 -16.125 5.82 1 97.88 117 SER A CA 1
ATOM 871 C C . SER A 1 117 ? 8.82 -16.062 4.785 1 97.88 117 SER A C 1
ATOM 873 O O . SER A 1 117 ? 7.969 -16.953 4.738 1 97.88 117 SER A O 1
ATOM 875 N N . LEU A 1 118 ? 8.773 -14.992 4.125 1 98.19 118 LEU A N 1
ATOM 876 C CA . LEU A 1 118 ? 8 -14.875 2.895 1 98.19 118 LEU A CA 1
ATOM 877 C C . LEU A 1 118 ? 8.906 -14.93 1.672 1 98.19 118 LEU A C 1
ATOM 879 O O . LEU A 1 118 ? 9.805 -14.094 1.523 1 98.19 118 LEU A O 1
ATOM 883 N N . CYS A 1 119 ? 8.688 -15.938 0.851 1 98.69 119 CYS A N 1
ATOM 884 C CA . CYS A 1 119 ? 9.398 -16.031 -0.417 1 98.69 119 CYS A CA 1
ATOM 885 C C . CYS A 1 119 ? 8.547 -15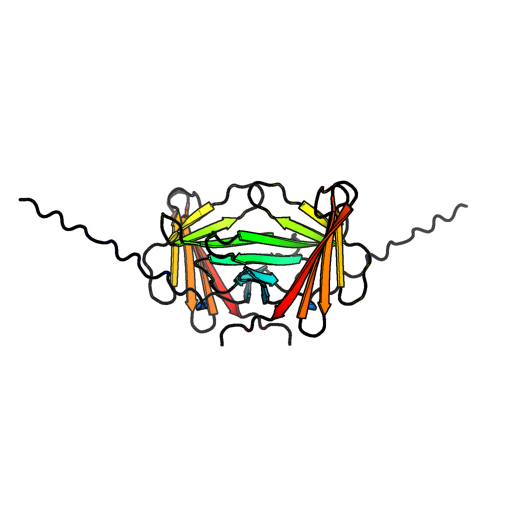.523 -1.567 1 98.69 119 CYS A C 1
ATOM 887 O O . CYS A 1 119 ? 7.379 -15.898 -1.701 1 98.69 119 CYS A O 1
ATOM 889 N N . ALA A 1 120 ? 9.156 -14.641 -2.312 1 98.75 120 ALA A N 1
ATOM 890 C CA . ALA A 1 120 ? 8.469 -14.07 -3.467 1 98.75 120 ALA A CA 1
ATOM 891 C C . ALA A 1 120 ? 9.336 -14.148 -4.719 1 98.75 120 ALA A C 1
ATOM 893 O O . ALA A 1 120 ? 10.562 -14.258 -4.625 1 98.75 120 ALA A O 1
ATOM 894 N N . GLY A 1 121 ? 8.617 -14.094 -5.832 1 98.62 121 GLY A N 1
ATOM 895 C CA . GLY A 1 121 ? 9.367 -14.078 -7.078 1 98.62 121 GLY A CA 1
ATOM 896 C C . GLY A 1 121 ? 8.523 -13.695 -8.281 1 98.62 121 GLY A C 1
ATOM 897 O O . GLY A 1 121 ? 7.289 -13.703 -8.203 1 98.62 121 GLY A O 1
ATOM 898 N N . ILE A 1 122 ? 9.18 -13.336 -9.344 1 98.81 122 ILE A N 1
ATOM 899 C CA . ILE A 1 122 ? 8.578 -13.109 -10.648 1 98.81 122 ILE A CA 1
ATOM 900 C C . ILE A 1 122 ? 9.352 -13.883 -11.719 1 98.81 122 ILE A C 1
ATOM 902 O O . ILE A 1 122 ? 10.547 -14.141 -11.562 1 98.81 122 ILE A O 1
ATOM 906 N N . GLU A 1 123 ? 8.594 -14.195 -12.688 1 98.69 123 GLU A N 1
ATOM 907 C CA . GLU A 1 123 ? 9.258 -14.883 -13.797 1 98.69 123 GLU A CA 1
ATOM 908 C C . GLU A 1 123 ? 8.516 -14.664 -15.109 1 98.69 123 GLU A C 1
ATOM 910 O O . GLU A 1 123 ? 7.355 -14.25 -15.109 1 98.69 123 GLU A O 1
ATOM 915 N N . GLY A 1 124 ? 9.203 -14.922 -16.234 1 98.62 124 GLY A N 1
ATOM 916 C CA . GLY A 1 124 ? 8.656 -14.859 -17.578 1 98.62 124 GLY A CA 1
ATOM 917 C C . GLY A 1 124 ? 9.703 -15.031 -18.656 1 98.62 124 GLY A C 1
ATOM 918 O O . GLY A 1 124 ? 10.898 -15.094 -18.375 1 98.62 124 GLY A O 1
ATOM 919 N N . MET A 1 125 ? 9.148 -15.203 -19.844 1 98.38 125 MET A N 1
ATOM 920 C CA . MET A 1 125 ? 10.016 -15.312 -21.016 1 98.38 125 MET A CA 1
ATOM 921 C C . MET A 1 125 ? 10.367 -13.93 -21.562 1 98.38 125 MET A C 1
ATOM 923 O O . MET A 1 125 ? 9.492 -13.078 -21.719 1 98.38 125 MET A O 1
ATOM 927 N N . VAL A 1 126 ? 11.688 -13.727 -21.766 1 97.25 126 VAL A N 1
ATOM 928 C CA . VAL A 1 126 ? 1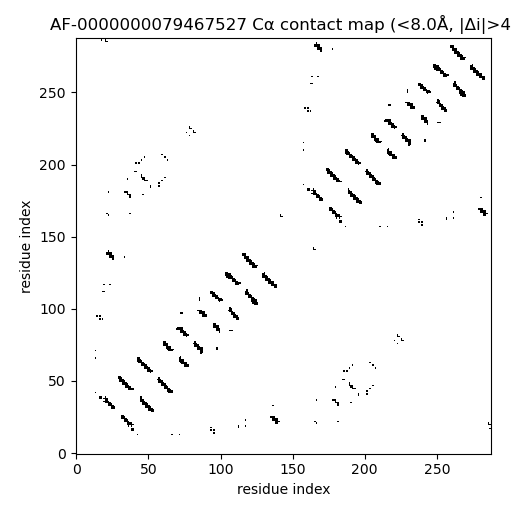2.188 -12.539 -22.453 1 97.25 126 VAL A CA 1
ATOM 929 C C . VAL A 1 126 ? 13.156 -12.945 -23.562 1 97.25 126 VAL A C 1
ATOM 931 O O . VAL A 1 126 ? 14.203 -13.539 -23.281 1 97.25 126 VAL A O 1
ATOM 934 N N . GLY A 1 127 ? 12.781 -12.547 -24.828 1 96.19 127 GLY A N 1
ATOM 935 C CA . GLY A 1 127 ? 13.633 -12.945 -25.938 1 96.19 127 GLY A CA 1
ATOM 936 C C . GLY A 1 127 ? 13.836 -14.445 -26.031 1 96.19 127 GLY A C 1
ATOM 937 O O . GLY A 1 127 ? 14.953 -14.914 -26.266 1 96.19 127 GLY A O 1
ATOM 938 N N . GLY A 1 128 ? 12.891 -15.133 -25.672 1 96.19 128 GLY A N 1
ATOM 939 C CA . GLY A 1 128 ? 12.93 -16.594 -25.781 1 96.19 128 GLY A CA 1
ATOM 940 C C . GLY A 1 128 ? 13.633 -17.25 -24.609 1 96.19 128 GLY A C 1
ATOM 941 O O . GLY A 1 128 ? 13.812 -18.469 -24.594 1 96.19 128 GLY A O 1
ATOM 942 N N . LYS A 1 129 ? 14.086 -16.5 -23.641 1 98 129 LYS A N 1
ATOM 943 C CA . LYS A 1 129 ? 14.766 -17.031 -22.469 1 98 129 LYS A CA 1
ATOM 944 C C . LYS A 1 129 ? 13.977 -16.766 -21.203 1 98 129 LYS A C 1
ATOM 946 O O . LYS A 1 129 ? 13.406 -15.68 -21.031 1 98 129 LYS A O 1
ATOM 951 N N . LEU A 1 130 ? 14.047 -17.797 -20.359 1 98.12 130 LEU A N 1
ATOM 952 C CA . LEU A 1 130 ? 13.383 -17.625 -19.062 1 98.12 130 LEU A CA 1
ATOM 953 C C . LEU A 1 130 ? 14.18 -16.672 -18.172 1 98.12 130 LEU A C 1
ATOM 955 O O . LEU A 1 130 ? 15.383 -16.859 -17.969 1 98.12 130 LEU A O 1
ATOM 959 N N . ARG A 1 131 ? 13.562 -15.68 -17.703 1 98.44 131 ARG A N 1
ATOM 960 C CA . ARG A 1 131 ? 14.102 -14.766 -16.703 1 98.44 131 ARG A CA 1
ATOM 961 C C . ARG A 1 131 ? 13.32 -14.867 -15.398 1 98.44 131 ARG A C 1
ATOM 963 O O . ARG A 1 131 ? 12.094 -15 -15.406 1 98.44 131 ARG A O 1
ATOM 970 N N . ALA A 1 132 ? 14.062 -14.898 -14.25 1 98.44 132 ALA A N 1
ATOM 971 C CA . ALA A 1 132 ? 13.422 -15.008 -12.938 1 98.44 132 ALA A CA 1
ATOM 972 C C . ALA A 1 132 ? 14.148 -14.164 -11.898 1 98.44 132 ALA A C 1
ATOM 974 O O . ALA A 1 132 ? 15.375 -14.008 -11.969 1 98.44 132 ALA A O 1
ATOM 975 N N . GLU A 1 133 ? 13.453 -13.602 -10.992 1 97.81 133 GLU A N 1
ATOM 976 C CA . GLU A 1 133 ? 13.953 -12.93 -9.797 1 97.81 133 GLU A CA 1
ATOM 977 C C . GLU A 1 133 ? 13.234 -13.414 -8.547 1 97.81 133 GLU A C 1
ATOM 979 O O . GLU A 1 133 ? 12.023 -13.664 -8.57 1 97.81 133 GLU A O 1
ATOM 984 N N . HIS A 1 134 ? 14.016 -13.562 -7.477 1 98 134 HIS A N 1
ATOM 985 C CA . HIS A 1 134 ? 13.453 -14.086 -6.234 1 98 134 HIS A CA 1
ATOM 986 C C . HIS A 1 134 ? 13.922 -13.266 -5.031 1 98 134 HIS A C 1
ATOM 988 O O . HIS A 1 134 ? 15.039 -12.75 -5.023 1 98 134 HIS A O 1
ATOM 994 N N . TRP A 1 135 ? 13.133 -13.188 -4.051 1 98.56 135 TRP A N 1
ATOM 995 C CA . TRP A 1 135 ? 13.414 -12.547 -2.771 1 98.56 135 TRP A CA 1
ATOM 996 C C . TRP A 1 135 ? 12.984 -13.438 -1.609 1 98.56 135 TRP A C 1
ATOM 998 O O . TRP A 1 135 ? 11.93 -14.078 -1.665 1 98.56 135 TRP A O 1
ATOM 1008 N N . THR A 1 136 ? 13.758 -13.547 -0.631 1 98.69 136 THR A N 1
ATOM 1009 C CA . THR A 1 136 ? 13.383 -14.117 0.658 1 98.69 136 THR A CA 1
ATOM 1010 C C . THR A 1 136 ? 13.289 -13.031 1.724 1 98.69 136 THR A C 1
ATOM 1012 O O . THR A 1 136 ? 14.305 -12.445 2.119 1 98.69 136 THR A O 1
ATOM 1015 N N . TYR A 1 137 ? 12.125 -12.805 2.184 1 98.56 137 TYR A N 1
ATOM 1016 C CA . TYR A 1 137 ? 11.852 -11.734 3.131 1 98.56 137 TYR A CA 1
ATOM 1017 C C . TYR A 1 137 ? 11.797 -12.266 4.559 1 98.56 137 TYR A C 1
ATOM 1019 O O . TYR A 1 137 ? 11.336 -13.383 4.793 1 98.56 137 TYR A O 1
ATOM 1027 N N . SER A 1 138 ? 12.234 -11.43 5.449 1 97.56 138 SER A N 1
ATOM 1028 C CA . SER A 1 138 ? 12.016 -11.664 6.871 1 97.56 138 SER A CA 1
ATOM 1029 C C . SER A 1 138 ? 10.992 -10.695 7.445 1 97.56 138 SER A C 1
ATOM 1031 O O . SER A 1 138 ? 10.898 -9.547 7 1 97.56 138 SER A O 1
ATOM 1033 N N . ARG A 1 139 ? 10.266 -11.148 8.398 1 95.38 139 ARG A N 1
ATOM 1034 C CA . ARG A 1 139 ? 9.242 -10.305 9.016 1 95.38 139 ARG A CA 1
ATOM 1035 C C . ARG A 1 139 ? 9.875 -9.109 9.727 1 95.38 139 ARG A C 1
ATOM 1037 O O . ARG A 1 139 ? 10.898 -9.258 10.406 1 95.38 139 ARG A O 1
ATOM 1044 N N . VAL A 1 140 ? 9.281 -7.957 9.383 1 87.44 140 VAL A N 1
ATOM 1045 C CA . VAL A 1 140 ? 9.703 -6.75 10.094 1 87.44 140 VAL A CA 1
ATOM 1046 C C . VAL A 1 140 ? 8.953 -6.645 11.422 1 87.44 140 VAL A C 1
ATOM 1048 O O . VAL A 1 140 ? 7.727 -6.711 11.461 1 87.44 140 VAL A O 1
ATOM 1051 N N . LEU A 1 141 ? 9.531 -6.695 12.461 1 70.19 141 LEU A N 1
ATOM 1052 C CA . LEU A 1 141 ? 8.875 -6.566 13.766 1 70.19 141 LEU A CA 1
ATOM 1053 C C . LEU A 1 141 ? 8.492 -5.113 14.031 1 70.19 141 LEU A C 1
ATOM 1055 O O . LEU A 1 141 ? 9.203 -4.191 13.625 1 70.19 141 LEU A O 1
ATOM 1059 N N . ALA A 1 142 ? 7.105 -4.875 14.242 1 57.66 142 ALA A N 1
ATOM 1060 C CA . ALA A 1 142 ? 6.648 -3.537 14.617 1 57.66 142 ALA A CA 1
ATOM 1061 C C . ALA A 1 142 ? 7.559 -2.924 15.68 1 57.66 142 ALA A C 1
ATOM 1063 O O . ALA A 1 142 ? 8.078 -3.633 16.547 1 57.66 142 ALA A O 1
ATOM 1064 N N . PRO A 1 143 ? 7.93 -1.629 15.406 1 49.06 143 PRO A N 1
ATOM 1065 C CA . PRO A 1 143 ? 8.727 -1.034 16.484 1 49.06 143 PRO A CA 1
ATOM 1066 C C . PRO A 1 143 ? 8.047 -1.153 17.844 1 49.06 143 PRO A C 1
ATOM 1068 O O . PRO A 1 143 ? 6.82 -1.145 17.938 1 49.06 143 PRO A O 1
ATOM 1071 N N . GLU A 1 144 ? 8.578 -1.858 18.906 1 39.88 144 GLU A N 1
ATOM 1072 C CA . GLU A 1 144 ? 8.086 -1.847 20.266 1 39.88 144 GLU A CA 1
ATOM 1073 C C . GLU A 1 144 ? 7.625 -0.45 20.688 1 39.88 144 GLU A C 1
ATOM 1075 O O . GLU A 1 144 ? 8.188 0.55 20.234 1 39.88 144 GLU A O 1
ATOM 1080 N N . MET B 1 1 ? 27.688 48.375 2.52 1 36.12 1 MET B N 1
ATOM 1081 C CA . MET B 1 1 ? 28.016 46.938 2.492 1 36.12 1 MET B CA 1
ATOM 1082 C C . MET B 1 1 ? 26.875 46.094 3.039 1 36.12 1 MET B C 1
ATOM 1084 O O . MET B 1 1 ? 26.547 46.188 4.223 1 36.12 1 MET B O 1
ATOM 1088 N N . MET B 1 2 ? 25.781 45.844 2.236 1 37.19 2 MET B N 1
ATOM 1089 C CA . MET B 1 2 ? 24.562 45.125 2.598 1 37.19 2 MET B CA 1
ATOM 1090 C C . MET B 1 2 ? 24.844 43.656 2.906 1 37.19 2 MET B C 1
ATOM 1092 O O . MET B 1 2 ? 25.438 42.969 2.088 1 37.19 2 MET B O 1
ATOM 1096 N N . LEU B 1 3 ? 25.125 43.375 4.125 1 37.31 3 LEU B N 1
ATOM 1097 C CA . LEU B 1 3 ? 25.344 42 4.605 1 37.31 3 LEU B CA 1
ATOM 1098 C C . LEU B 1 3 ? 24.094 41.156 4.387 1 37.31 3 LEU B C 1
ATOM 1100 O O . LEU B 1 3 ? 23.031 41.438 4.965 1 37.31 3 LEU B O 1
ATOM 1104 N N . ALA B 1 4 ? 23.969 40.531 3.244 1 46.03 4 ALA B N 1
ATOM 1105 C CA . ALA B 1 4 ? 22.906 39.594 2.969 1 46.03 4 ALA B CA 1
ATOM 1106 C C . ALA B 1 4 ? 23.016 38.375 3.879 1 46.03 4 ALA B C 1
ATOM 1108 O O . ALA B 1 4 ? 24.031 37.656 3.879 1 46.03 4 ALA B O 1
ATOM 1109 N N . MET B 1 5 ? 22.406 38.375 5.012 1 34.72 5 MET B N 1
ATOM 1110 C CA . MET B 1 5 ? 22.391 37.156 5.832 1 34.72 5 MET B CA 1
ATOM 1111 C C . MET B 1 5 ? 21.688 36 5.098 1 34.72 5 MET B C 1
ATOM 1113 O O . MET B 1 5 ? 20.578 36.188 4.602 1 34.72 5 MET B O 1
ATOM 1117 N N . LEU B 1 6 ? 22.453 35.156 4.5 1 40.81 6 LEU B N 1
ATOM 1118 C CA . LEU B 1 6 ? 21.891 33.906 3.986 1 40.81 6 LEU B CA 1
ATOM 1119 C C . LEU B 1 6 ? 21.219 33.125 5.102 1 40.81 6 LEU B C 1
ATOM 1121 O O . LEU B 1 6 ? 21.891 32.656 6.027 1 40.81 6 LEU B O 1
ATOM 1125 N N . ALA B 1 7 ? 19.984 33.375 5.41 1 36.5 7 ALA B N 1
ATOM 1126 C CA . ALA B 1 7 ? 19.25 32.5 6.316 1 36.5 7 ALA B CA 1
ATOM 1127 C C . ALA B 1 7 ? 19.281 31.062 5.82 1 36.5 7 ALA B C 1
ATOM 1129 O O . ALA B 1 7 ? 18.922 30.781 4.676 1 36.5 7 ALA B O 1
ATOM 1130 N N . ALA B 1 8 ? 20.141 30.266 6.281 1 38.59 8 ALA B N 1
ATOM 1131 C CA . ALA B 1 8 ? 20.047 28.844 6.008 1 38.59 8 ALA B CA 1
ATOM 1132 C C . ALA B 1 8 ? 18.688 28.297 6.43 1 38.59 8 ALA B C 1
ATOM 1134 O O . ALA B 1 8 ? 18.266 28.453 7.582 1 38.59 8 ALA B O 1
ATOM 1135 N N . ALA B 1 9 ? 17.766 28.172 5.617 1 38.22 9 ALA B N 1
ATOM 1136 C CA . ALA B 1 9 ? 16.547 27.469 5.961 1 38.22 9 ALA B CA 1
ATOM 1137 C C . ALA B 1 9 ? 16.859 26.156 6.695 1 38.22 9 ALA B C 1
ATOM 1139 O O . ALA B 1 9 ? 17.656 25.359 6.227 1 38.22 9 ALA B O 1
ATOM 1140 N N . VAL B 1 10 ? 16.969 26.062 8.039 1 36.09 10 VAL B N 1
ATOM 1141 C CA . VAL B 1 10 ? 17.047 24.797 8.75 1 36.09 10 VAL B CA 1
ATOM 1142 C C . VAL B 1 10 ? 16.172 23.766 8.062 1 36.09 10 VAL B C 1
ATOM 1144 O O . VAL B 1 10 ? 14.961 23.969 7.906 1 36.09 10 VAL B O 1
ATOM 1147 N N . ILE B 1 11 ? 16.594 23.156 7.004 1 39.41 11 ILE B N 1
ATOM 1148 C CA . ILE B 1 11 ? 15.828 22.016 6.527 1 39.41 11 ILE B CA 1
ATOM 1149 C C . ILE B 1 11 ? 15.305 21.219 7.719 1 39.41 11 ILE B C 1
ATOM 1151 O O . ILE B 1 11 ? 16.078 20.766 8.57 1 39.41 11 ILE B O 1
ATOM 1155 N N . ALA B 1 12 ? 14.266 21.656 8.438 1 40.25 12 ALA B N 1
ATOM 1156 C CA . ALA B 1 12 ? 13.641 20.906 9.523 1 40.25 12 ALA B CA 1
ATOM 1157 C C . ALA B 1 12 ? 13.852 19.406 9.359 1 40.25 12 ALA B C 1
ATOM 1159 O O . ALA B 1 12 ? 13.898 18.906 8.234 1 40.25 12 ALA B O 1
ATOM 1160 N N . ALA B 1 13 ? 14.57 18.688 10.266 1 47.22 13 ALA B N 1
ATOM 1161 C CA . ALA B 1 13 ? 14.75 17.25 10.344 1 47.22 13 ALA B CA 1
ATOM 1162 C C . ALA B 1 13 ? 13.469 16.516 9.945 1 47.22 13 ALA B C 1
ATOM 1164 O O . ALA B 1 13 ? 12.367 16.984 10.227 1 47.22 13 ALA B O 1
ATOM 1165 N N . PRO B 1 14 ? 13.555 15.766 8.883 1 53.22 14 PRO B N 1
ATOM 1166 C CA . PRO B 1 14 ? 12.336 15.031 8.531 1 53.22 14 PRO B CA 1
ATOM 1167 C C . PRO B 1 14 ? 11.609 14.469 9.75 1 53.22 14 PRO B C 1
ATOM 1169 O O . PRO B 1 14 ? 12.258 14 10.695 1 53.22 14 PRO B O 1
ATOM 1172 N N . ALA B 1 15 ? 10.422 15.094 10.148 1 63.94 15 ALA B N 1
ATOM 1173 C CA . ALA B 1 15 ? 9.531 14.594 11.188 1 63.94 15 ALA B CA 1
ATOM 1174 C C . ALA B 1 15 ? 9.625 13.07 11.297 1 63.94 15 ALA B C 1
ATOM 1176 O O . ALA B 1 15 ? 9.734 12.375 10.289 1 63.94 15 ALA B O 1
ATOM 1177 N N . ASP B 1 16 ? 10.219 12.609 12.453 1 86.5 16 ASP B N 1
ATOM 1178 C CA . ASP B 1 16 ? 10.203 11.18 12.75 1 86.5 16 ASP B CA 1
ATOM 1179 C C . ASP B 1 16 ? 8.773 10.641 12.734 1 86.5 16 ASP B C 1
ATOM 1181 O O . ASP B 1 16 ? 8 10.898 13.656 1 86.5 16 ASP B O 1
ATOM 1185 N N . LEU B 1 17 ? 8.344 10.031 11.625 1 94.81 17 LEU B N 1
ATOM 1186 C CA . LEU B 1 17 ? 6.996 9.508 11.453 1 94.81 17 LEU B CA 1
ATOM 1187 C C . LEU B 1 17 ? 6.949 8.016 11.766 1 94.81 17 LEU B C 1
ATOM 1189 O O . LEU B 1 17 ? 6.031 7.316 11.336 1 94.81 17 LEU B O 1
ATOM 1193 N N . THR B 1 18 ? 7.91 7.523 12.57 1 93.88 18 THR B N 1
ATOM 1194 C CA . THR B 1 18 ? 7.988 6.105 12.898 1 93.88 18 THR B CA 1
ATOM 1195 C C . THR B 1 18 ? 6.738 5.652 13.641 1 93.88 18 THR B C 1
ATOM 1197 O O . THR B 1 18 ? 6.309 4.504 13.508 1 93.88 18 THR B O 1
ATOM 1200 N N . TRP B 1 19 ? 6.137 6.562 14.352 1 94.44 19 TRP B N 1
ATOM 1201 C CA . TRP B 1 19 ? 4.961 6.246 15.156 1 94.44 19 TRP B CA 1
ATOM 1202 C C . TRP B 1 19 ? 3.789 5.84 14.266 1 94.44 19 TRP B C 1
ATOM 1204 O O . TRP B 1 19 ? 2.814 5.254 14.75 1 94.44 19 TRP B O 1
ATOM 1214 N N . MET B 1 20 ? 3.848 6.129 12.969 1 96.12 20 MET B N 1
ATOM 1215 C CA . MET B 1 20 ? 2.789 5.781 12.031 1 96.12 20 MET B CA 1
ATOM 1216 C C . MET B 1 20 ? 2.959 4.355 11.516 1 96.12 20 MET B C 1
ATOM 1218 O O . MET B 1 20 ? 2.031 3.785 10.938 1 96.12 20 MET B O 1
ATOM 1222 N N . ALA B 1 21 ? 4.125 3.791 11.617 1 95.31 21 ALA B N 1
ATOM 1223 C CA . ALA B 1 21 ? 4.414 2.475 11.055 1 95.31 21 ALA B CA 1
ATOM 1224 C C . ALA B 1 21 ? 3.555 1.396 11.711 1 95.31 21 ALA B C 1
ATOM 1226 O O . ALA B 1 21 ? 3.322 1.429 12.922 1 95.31 21 ALA B O 1
ATOM 1227 N N . GLY B 1 22 ? 3.078 0.437 10.898 1 95.31 22 GLY B N 1
ATOM 1228 C CA . GLY B 1 22 ? 2.252 -0.663 11.367 1 95.31 22 GLY B CA 1
ATOM 1229 C C . GLY B 1 22 ? 0.915 -0.754 10.656 1 95.31 22 GLY B C 1
ATOM 1230 O O . GLY B 1 22 ? 0.687 -0.061 9.664 1 95.31 22 GLY B O 1
ATOM 1231 N N . SER B 1 23 ? 0.089 -1.687 11.102 1 96.62 23 SER B N 1
ATOM 1232 C CA . SER B 1 23 ? -1.252 -1.88 10.562 1 96.62 23 SER B CA 1
ATOM 1233 C C . SER B 1 23 ? -2.318 -1.436 11.562 1 96.62 23 SER B C 1
ATOM 1235 O O . SER B 1 23 ? -2.195 -1.682 12.758 1 96.62 23 SER B O 1
ATOM 1237 N N . TRP B 1 24 ? -3.234 -0.786 10.992 1 97.69 24 TRP B N 1
ATOM 1238 C CA . TRP B 1 24 ? -4.242 -0.089 11.781 1 97.69 24 TRP B CA 1
ATOM 1239 C C . TRP B 1 24 ? -5.645 -0.404 11.273 1 97.69 24 TRP B C 1
ATOM 1241 O O . TRP B 1 24 ? -5.848 -0.612 10.078 1 97.69 24 TRP B O 1
ATOM 1251 N N . THR B 1 25 ? -6.633 -0.413 12.227 1 98.25 25 THR B N 1
ATOM 1252 C CA . THR B 1 25 ? -8.008 -0.691 11.82 1 98.25 25 THR B CA 1
ATOM 1253 C C . THR B 1 25 ? -8.984 0.218 12.555 1 98.25 25 THR B C 1
ATOM 1255 O O . THR B 1 25 ? -8.742 0.607 13.695 1 98.25 25 THR B O 1
ATOM 1258 N N . HIS B 1 26 ? -9.945 0.661 11.844 1 98.56 26 HIS B N 1
ATOM 1259 C CA . HIS B 1 26 ? -11.094 1.409 12.344 1 98.56 26 HIS B CA 1
ATOM 1260 C C . HIS B 1 26 ? -12.406 0.795 11.875 1 98.56 26 HIS B C 1
ATOM 1262 O O . HIS B 1 26 ? -12.547 0.464 10.695 1 98.56 26 HIS B O 1
ATOM 1268 N N . GLU B 1 27 ? -13.336 0.638 12.781 1 97.94 27 GLU B N 1
ATOM 1269 C CA . GLU B 1 27 ? -14.656 0.132 12.43 1 97.94 27 GLU B CA 1
ATOM 1270 C C . GLU B 1 27 ? -15.758 1.026 12.984 1 97.94 27 GLU B C 1
ATOM 1272 O O . GLU B 1 27 ? -15.734 1.382 14.172 1 97.94 27 GLU B O 1
ATOM 1277 N N . GLN B 1 28 ? -16.641 1.372 12.055 1 97.38 28 GLN B N 1
ATOM 1278 C CA . GLN B 1 28 ? -17.812 2.166 12.438 1 97.38 28 GLN B CA 1
ATOM 1279 C C . GLN B 1 28 ? -19 1.871 11.523 1 97.38 28 GLN B C 1
ATOM 1281 O O . GLN B 1 28 ? -18.875 1.94 10.297 1 97.38 28 GLN B O 1
ATOM 1286 N N . ASP B 1 29 ? -20.219 1.485 12.078 1 96.19 29 ASP B N 1
ATOM 1287 C CA . ASP B 1 29 ? -21.469 1.29 11.352 1 96.19 29 ASP B CA 1
ATOM 1288 C C . ASP B 1 29 ? -21.297 0.257 10.242 1 96.19 29 ASP B C 1
ATOM 1290 O O . ASP B 1 29 ? -21.766 0.465 9.117 1 96.19 29 ASP B O 1
ATOM 1294 N N . GLY B 1 30 ? -20.547 -0.704 10.438 1 96.5 30 GLY B N 1
ATOM 1295 C CA . GLY B 1 30 ? -20.375 -1.809 9.508 1 96.5 30 GLY B CA 1
ATOM 1296 C C . GLY B 1 30 ? -19.281 -1.562 8.484 1 96.5 30 GLY B C 1
ATOM 1297 O O . GLY B 1 30 ? -18.969 -2.447 7.688 1 96.5 30 GLY B O 1
ATOM 1298 N N . VAL B 1 31 ? -18.766 -0.394 8.516 1 97.94 31 VAL B N 1
ATOM 1299 C CA . VAL B 1 31 ? -17.688 -0.051 7.602 1 97.94 31 VAL B CA 1
ATOM 1300 C C . VAL B 1 31 ? -16.344 -0.278 8.297 1 97.94 31 VAL B C 1
ATOM 1302 O O . VAL B 1 31 ? -16.125 0.195 9.414 1 97.94 31 VAL B O 1
ATOM 1305 N N . VAL B 1 32 ? -15.438 -1.074 7.664 1 98.12 32 VAL B N 1
ATOM 1306 C CA . VAL B 1 32 ? -14.094 -1.322 8.195 1 98.12 32 VAL B CA 1
ATOM 1307 C C . VAL B 1 32 ? -13.062 -0.614 7.328 1 98.12 32 VAL B C 1
ATOM 1309 O O . VAL B 1 32 ? -13 -0.834 6.117 1 98.12 32 VAL B O 1
ATOM 1312 N N . THR B 1 33 ? -12.312 0.307 7.918 1 98.44 33 THR B N 1
ATOM 1313 C CA . THR B 1 33 ? -11.188 0.971 7.27 1 98.44 33 THR B CA 1
ATOM 1314 C C . THR B 1 33 ? -9.867 0.53 7.895 1 98.44 33 THR B C 1
ATOM 1316 O O . THR B 1 33 ? -9.711 0.549 9.117 1 98.44 33 THR B O 1
ATOM 1319 N N . ARG B 1 34 ? -8.945 0.11 7.062 1 98.12 34 ARG B N 1
ATOM 1320 C CA . ARG B 1 34 ? -7.633 -0.34 7.508 1 98.12 34 ARG B CA 1
ATOM 1321 C C . ARG B 1 34 ? -6.523 0.381 6.75 1 98.12 34 ARG B C 1
ATOM 1323 O O . ARG B 1 34 ? -6.715 0.798 5.605 1 98.12 34 ARG B O 1
ATOM 1330 N N . GLU B 1 35 ? -5.414 0.515 7.418 1 98.19 35 GLU B N 1
ATOM 1331 C CA . GLU B 1 35 ? -4.254 1.176 6.824 1 98.19 35 GLU B CA 1
ATOM 1332 C C . GLU B 1 35 ? -2.951 0.571 7.344 1 98.19 35 GLU B C 1
ATOM 1334 O O . GLU B 1 35 ? -2.834 0.26 8.531 1 98.19 35 GLU B O 1
ATOM 1339 N N . THR B 1 36 ? -2.045 0.36 6.465 1 97.38 36 THR B N 1
ATOM 1340 C CA . THR B 1 36 ? -0.724 -0.122 6.852 1 97.38 36 THR B CA 1
ATOM 1341 C C . THR B 1 36 ? 0.369 0.78 6.285 1 97.38 36 THR B C 1
ATOM 1343 O O . THR B 1 36 ? 0.24 1.294 5.172 1 97.38 36 THR B O 1
ATOM 1346 N N . TRP B 1 37 ? 1.43 0.995 7.047 1 97.19 37 TRP B N 1
ATOM 1347 C CA . TRP B 1 37 ? 2.59 1.805 6.688 1 97.19 37 TRP B CA 1
ATOM 1348 C C . TRP B 1 37 ? 3.887 1.048 6.957 1 97.19 37 TRP B C 1
ATOM 1350 O O . TRP B 1 37 ? 4.062 0.469 8.031 1 97.19 37 TRP B O 1
ATOM 1360 N N . LEU B 1 38 ? 4.738 1.034 6.016 1 96.75 38 LEU B N 1
ATOM 1361 C CA . LEU B 1 38 ? 6.125 0.681 6.293 1 96.75 38 LEU B CA 1
ATOM 1362 C C . LEU B 1 38 ? 6.812 1.771 7.109 1 96.75 38 LEU B C 1
ATOM 1364 O O . LEU B 1 38 ? 6.496 2.953 6.965 1 96.75 38 LEU B O 1
ATOM 1368 N N . PRO B 1 39 ? 7.781 1.393 8.016 1 95.12 39 PRO B N 1
ATOM 1369 C CA . PRO B 1 39 ? 8.57 2.441 8.672 1 95.12 39 PRO B CA 1
ATOM 1370 C C . PRO B 1 39 ? 9.344 3.299 7.672 1 95.12 39 PRO B C 1
ATOM 1372 O O . PRO B 1 39 ? 9.641 2.848 6.562 1 95.12 39 PRO B O 1
ATOM 1375 N N . PRO B 1 40 ? 9.656 4.543 8.094 1 94.5 40 PRO B N 1
ATOM 1376 C CA . PRO B 1 40 ? 10.461 5.379 7.195 1 94.5 40 PRO B CA 1
ATOM 1377 C C . PRO B 1 40 ? 11.836 4.781 6.91 1 94.5 40 PRO B C 1
ATOM 1379 O O . PRO B 1 40 ? 12.477 4.238 7.816 1 94.5 40 PRO B O 1
ATOM 1382 N N . LEU B 1 41 ? 12.172 4.867 5.645 1 94.69 41 LEU B N 1
ATOM 1383 C CA . LEU B 1 41 ? 13.531 4.52 5.227 1 94.69 41 LEU B CA 1
ATOM 1384 C C . LEU B 1 41 ? 14 5.426 4.098 1 94.69 41 LEU B C 1
ATOM 1386 O O . LEU B 1 41 ? 13.328 5.551 3.07 1 94.69 41 LEU B O 1
ATOM 1390 N N . ALA B 1 42 ? 15.148 6.109 4.348 1 93 42 ALA B N 1
ATOM 1391 C CA . ALA B 1 42 ? 15.75 6.984 3.348 1 93 42 ALA B CA 1
ATOM 1392 C C . ALA B 1 42 ? 14.758 8.031 2.861 1 93 42 ALA B C 1
ATOM 1394 O O . ALA B 1 42 ? 14.625 8.266 1.657 1 93 42 ALA B O 1
ATOM 1395 N N . GLY B 1 43 ? 13.984 8.562 3.74 1 92.69 43 GLY B N 1
ATOM 1396 C CA . GLY B 1 43 ? 13.117 9.688 3.461 1 92.69 43 GLY B CA 1
ATOM 1397 C C . GLY B 1 43 ? 11.805 9.281 2.803 1 92.69 43 GLY B C 1
ATOM 1398 O O . GLY B 1 43 ? 11.117 10.117 2.215 1 92.69 43 GLY B O 1
ATOM 1399 N N . THR B 1 44 ? 11.461 8.031 2.855 1 96.12 44 THR B N 1
ATOM 1400 C CA . THR B 1 44 ? 10.258 7.559 2.189 1 96.12 44 THR B CA 1
ATOM 1401 C C . THR B 1 44 ? 9.469 6.617 3.096 1 96.12 44 THR B C 1
ATOM 1403 O O . THR B 1 44 ? 10.055 5.785 3.795 1 96.12 44 THR B O 1
ATOM 1406 N N . MET B 1 45 ? 8.195 6.762 3.104 1 97.38 45 MET B N 1
ATOM 1407 C CA . MET B 1 45 ? 7.223 5.832 3.676 1 97.38 45 MET B CA 1
ATOM 1408 C C . MET B 1 45 ? 6.172 5.438 2.645 1 97.38 45 MET B C 1
ATOM 1410 O O . MET B 1 45 ? 5.629 6.297 1.946 1 97.38 45 MET B O 1
ATOM 1414 N N . SER B 1 46 ? 5.961 4.129 2.557 1 98 46 SER B N 1
ATOM 1415 C CA . SER B 1 46 ? 4.898 3.633 1.688 1 98 46 SER B CA 1
ATOM 1416 C C . SER B 1 46 ? 3.787 2.971 2.496 1 98 46 SER B C 1
ATOM 1418 O O . SER B 1 46 ? 4.059 2.279 3.48 1 98 46 SER B O 1
ATOM 1420 N N . GLY B 1 47 ? 2.604 3.174 2.062 1 98.5 47 GLY B N 1
ATOM 1421 C CA . GLY B 1 47 ? 1.468 2.604 2.77 1 98.5 47 GLY B CA 1
ATOM 1422 C C . GLY B 1 47 ? 0.304 2.266 1.857 1 98.5 47 GLY B C 1
ATOM 1423 O O . GLY B 1 47 ? 0.304 2.635 0.681 1 98.5 47 GLY B O 1
ATOM 1424 N N . ALA B 1 48 ? -0.603 1.523 2.363 1 98.56 48 ALA B N 1
ATOM 1425 C CA . ALA B 1 48 ? -1.84 1.137 1.689 1 98.56 48 ALA B CA 1
ATOM 1426 C C . ALA B 1 48 ? -3.025 1.187 2.648 1 98.56 48 ALA B C 1
ATOM 1428 O O . ALA B 1 48 ? -2.883 0.882 3.836 1 98.56 48 ALA B O 1
ATOM 1429 N N . GLY B 1 49 ? -4.133 1.558 2.131 1 98.06 49 GLY B N 1
ATOM 1430 C CA . GLY B 1 49 ? -5.402 1.549 2.842 1 98.06 49 GLY B CA 1
ATOM 1431 C C . GLY B 1 49 ? -6.465 0.706 2.16 1 98.06 49 GLY B C 1
ATOM 1432 O O . GLY B 1 49 ? -6.352 0.398 0.972 1 98.06 49 GLY B O 1
ATOM 1433 N N . GLN B 1 50 ? -7.438 0.334 2.912 1 97.88 50 GLN B N 1
ATOM 1434 C CA . GLN B 1 50 ? -8.555 -0.468 2.43 1 97.88 50 GLN B CA 1
ATOM 1435 C C . GLN B 1 50 ? -9.836 -0.158 3.209 1 97.88 50 GLN B C 1
ATOM 1437 O O . GLN B 1 50 ? -9.812 -0.087 4.438 1 97.88 50 GLN B O 1
ATOM 1442 N N . THR B 1 51 ? -10.906 0.105 2.457 1 98.06 51 THR B N 1
ATOM 1443 C CA . THR B 1 51 ? -12.211 0.309 3.076 1 98.06 51 THR B CA 1
ATOM 1444 C C . THR B 1 51 ? -13.203 -0.753 2.609 1 98.06 51 THR B C 1
ATOM 1446 O O . THR B 1 51 ? -13.383 -0.95 1.406 1 98.06 51 THR B O 1
ATOM 1449 N N . ASN B 1 52 ? -13.812 -1.451 3.523 1 97.81 52 ASN B N 1
ATOM 1450 C CA . ASN 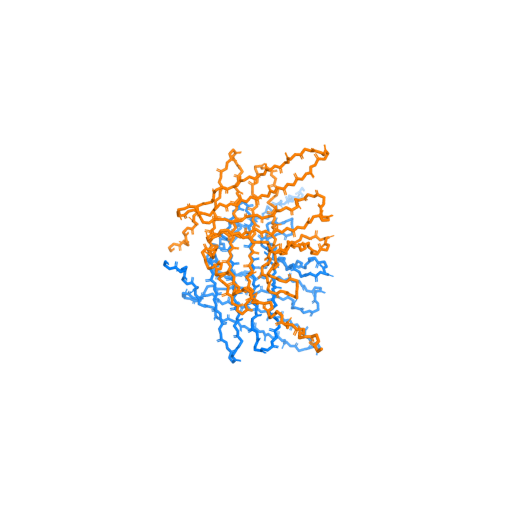B 1 52 ? -14.82 -2.475 3.27 1 97.81 52 ASN B CA 1
ATOM 1451 C C . ASN B 1 52 ? -16.188 -2.039 3.764 1 97.81 52 ASN B C 1
ATOM 1453 O O . ASN B 1 52 ? -16.359 -1.699 4.938 1 97.81 52 ASN B O 1
ATOM 1457 N N . ARG B 1 53 ? -17.047 -1.923 2.816 1 97.31 53 ARG B N 1
ATOM 1458 C CA . ARG B 1 53 ? -18.453 -1.634 3.109 1 97.31 53 ARG B CA 1
ATOM 1459 C C . ARG B 1 53 ? -19.328 -2.838 2.805 1 97.31 53 ARG B C 1
ATOM 1461 O O . ARG B 1 53 ? -19.094 -3.557 1.83 1 97.31 53 ARG B O 1
ATOM 1468 N N . PRO B 1 54 ? -20.359 -2.994 3.525 1 94.25 54 PRO B N 1
ATOM 1469 C CA . PRO B 1 54 ? -21.266 -4.109 3.238 1 94.25 54 PRO B CA 1
ATOM 1470 C C . PRO B 1 54 ? -21.844 -4.047 1.83 1 94.25 54 PRO B C 1
ATOM 1472 O O . PRO B 1 54 ? -22.359 -3.004 1.416 1 94.25 54 PRO B O 1
ATOM 1475 N N . GLY B 1 55 ? -21.734 -5.129 1.134 1 92.5 55 GLY B N 1
ATOM 1476 C CA . GLY B 1 55 ? -22.406 -5.289 -0.147 1 92.5 55 GLY B CA 1
ATOM 1477 C C . GLY B 1 55 ? -21.688 -4.598 -1.288 1 92.5 55 GLY B C 1
ATOM 1478 O O . GLY B 1 55 ? -22.188 -4.535 -2.408 1 92.5 55 GLY B O 1
ATOM 1479 N N . LYS B 1 56 ? -20.562 -4.031 -1.047 1 94.44 56 LYS B N 1
ATOM 1480 C CA . LYS B 1 56 ? -19.812 -3.32 -2.076 1 94.44 56 LYS B CA 1
ATOM 1481 C C . LYS B 1 56 ? -18.391 -3.875 -2.201 1 94.44 56 LYS B C 1
ATOM 1483 O O . LYS B 1 56 ? -17.828 -4.398 -1.231 1 94.44 56 LYS B O 1
ATOM 1488 N N . PRO B 1 57 ? -17.812 -3.799 -3.381 1 92.06 57 PRO B N 1
ATOM 1489 C CA . PRO B 1 57 ? -16.375 -4.117 -3.479 1 92.06 57 PRO B CA 1
ATOM 1490 C C . PRO B 1 57 ? -15.516 -3.219 -2.602 1 92.06 57 PRO B C 1
ATOM 1492 O O . PRO B 1 57 ? -15.805 -2.029 -2.449 1 92.06 57 PRO B O 1
ATOM 1495 N N . ALA B 1 58 ? -14.508 -3.779 -2.016 1 95.94 58 ALA B N 1
ATOM 1496 C CA . ALA B 1 58 ? -13.578 -2.986 -1.21 1 95.94 58 ALA B CA 1
ATOM 1497 C C . ALA B 1 58 ? -12.883 -1.926 -2.059 1 95.94 58 ALA B C 1
ATOM 1499 O O . ALA B 1 58 ? -12.633 -2.139 -3.246 1 95.94 58 ALA B O 1
ATOM 1500 N N . ARG B 1 59 ? -12.641 -0.836 -1.443 1 95.75 59 ARG B N 1
ATOM 1501 C CA . ARG B 1 59 ? -11.852 0.225 -2.066 1 95.75 59 ARG B CA 1
ATOM 1502 C C . ARG B 1 59 ? -10.438 0.26 -1.502 1 95.75 59 ARG B C 1
ATOM 1504 O O . ARG B 1 59 ? -10.25 0.266 -0.284 1 95.75 59 ARG B O 1
ATOM 1511 N N . SER B 1 60 ? -9.484 0.273 -2.395 1 97.12 60 SER B N 1
ATOM 1512 C CA . SER B 1 60 ? -8.086 0.385 -1.981 1 97.12 60 SER B CA 1
ATOM 1513 C C . SER B 1 60 ? -7.531 1.772 -2.281 1 97.12 60 SER B C 1
ATOM 1515 O O . SER B 1 60 ? -7.883 2.383 -3.293 1 97.12 60 SER B O 1
ATOM 1517 N N . GLU B 1 61 ? -6.656 2.246 -1.426 1 96.62 61 GLU B N 1
ATOM 1518 C CA . GLU B 1 61 ? -5.945 3.514 -1.562 1 96.62 61 GLU B CA 1
ATOM 1519 C C . GLU B 1 61 ? -4.457 3.344 -1.273 1 96.62 61 GLU B C 1
ATOM 1521 O O . GLU B 1 61 ? -4.078 2.625 -0.348 1 96.62 61 GLU B O 1
ATOM 1526 N N . PHE B 1 62 ? -3.643 4.031 -2.047 1 98.75 62 PHE B N 1
ATOM 1527 C CA . PHE B 1 62 ? -2.197 3.918 -1.891 1 98.75 62 PHE B CA 1
ATOM 1528 C C . PHE B 1 62 ? -1.569 5.281 -1.632 1 98.75 62 PHE B C 1
ATOM 1530 O O . PHE B 1 62 ? -2.035 6.297 -2.158 1 98.75 62 PHE B O 1
ATOM 1537 N N . MET B 1 63 ? -0.537 5.25 -0.813 1 98.81 63 MET B N 1
ATOM 1538 C CA . MET B 1 63 ? 0.029 6.523 -0.379 1 98.81 63 MET B CA 1
ATOM 1539 C C . MET B 1 63 ? 1.54 6.418 -0.205 1 98.81 63 MET B C 1
ATOM 1541 O O . MET B 1 63 ? 2.062 5.34 0.079 1 98.81 63 MET B O 1
ATOM 1545 N N . THR B 1 64 ? 2.176 7.512 -0.36 1 98.56 64 THR B N 1
ATOM 1546 C CA . THR B 1 64 ? 3.568 7.676 0.042 1 98.56 64 THR B CA 1
ATOM 1547 C C . THR B 1 64 ? 3.756 8.977 0.822 1 98.56 64 THR B C 1
ATOM 1549 O O . THR B 1 64 ? 2.975 9.914 0.668 1 98.56 64 THR B O 1
ATOM 1552 N N . ILE B 1 65 ? 4.723 9 1.715 1 98.19 65 ILE B N 1
ATOM 1553 C CA . ILE B 1 65 ? 5.305 10.211 2.297 1 98.19 65 ILE B CA 1
ATOM 1554 C C . ILE B 1 65 ? 6.793 10.273 1.97 1 98.19 65 ILE B C 1
ATOM 1556 O O . ILE B 1 65 ? 7.551 9.367 2.328 1 98.19 65 ILE B O 1
ATOM 1560 N N . THR B 1 66 ? 7.141 11.359 1.263 1 97 66 THR B N 1
ATOM 1561 C CA . THR B 1 66 ? 8.508 11.438 0.756 1 97 66 THR B CA 1
ATOM 1562 C C . THR B 1 66 ? 9.078 12.836 0.955 1 97 66 THR B C 1
ATOM 1564 O O . THR B 1 66 ? 8.328 13.812 1.037 1 97 66 THR B O 1
ATOM 1567 N N . VAL B 1 67 ? 10.359 12.891 1.052 1 94.81 67 VAL B N 1
ATOM 1568 C CA . VAL B 1 67 ? 11.047 14.18 1.004 1 94.81 67 VAL B CA 1
ATOM 1569 C C . VAL B 1 67 ? 11.156 14.656 -0.443 1 94.81 67 VAL B C 1
ATOM 1571 O O . VAL B 1 67 ? 11.672 13.938 -1.304 1 94.81 67 VAL B O 1
ATOM 1574 N N . THR B 1 68 ? 10.602 15.797 -0.717 1 94.38 68 THR B N 1
ATOM 1575 C CA . THR B 1 68 ? 10.648 16.422 -2.031 1 94.38 68 THR B CA 1
ATOM 1576 C C . THR B 1 68 ? 11.297 17.797 -1.946 1 94.38 68 THR B C 1
ATOM 1578 O O . THR B 1 68 ? 11.578 18.297 -0.852 1 94.38 68 THR B O 1
ATOM 1581 N N . PRO B 1 69 ? 11.539 18.391 -3.074 1 93.81 69 PRO B N 1
ATOM 1582 C CA . PRO B 1 69 ? 12.047 19.766 -3.023 1 93.81 69 PRO B CA 1
ATOM 1583 C C . PRO B 1 69 ? 11.102 20.719 -2.295 1 93.81 69 PRO B C 1
ATOM 1585 O O . PRO B 1 69 ? 11.555 21.688 -1.689 1 93.81 69 PRO B O 1
ATOM 1588 N N . ALA B 1 70 ? 9.828 20.453 -2.309 1 95.44 70 ALA B N 1
ATOM 1589 C CA . ALA B 1 70 ? 8.836 21.297 -1.642 1 95.44 70 ALA B CA 1
ATOM 1590 C C . ALA B 1 70 ? 8.789 21 -0.145 1 95.44 70 ALA B C 1
ATOM 1592 O O . ALA B 1 70 ? 8.188 21.75 0.622 1 95.44 70 ALA B O 1
ATOM 1593 N N . GLY B 1 71 ? 9.438 19.938 0.245 1 94.94 71 GLY B N 1
ATOM 1594 C CA . GLY B 1 71 ? 9.367 19.453 1.614 1 94.94 71 GLY B CA 1
ATOM 1595 C C . GLY B 1 71 ? 8.773 18.062 1.728 1 94.94 71 GLY B C 1
ATOM 1596 O O . GLY B 1 71 ? 8.531 17.391 0.716 1 94.94 71 GLY B O 1
ATOM 1597 N N . LEU B 1 72 ? 8.625 17.672 2.969 1 96.75 72 LEU B N 1
ATOM 1598 C CA . LEU B 1 72 ? 7.953 16.391 3.199 1 96.75 72 LEU B CA 1
ATOM 1599 C C . LEU B 1 72 ? 6.551 16.406 2.598 1 96.75 72 LEU B C 1
ATOM 1601 O O . LEU B 1 72 ? 5.754 17.297 2.877 1 96.75 72 LEU B O 1
ATOM 1605 N N . THR B 1 73 ? 6.273 15.383 1.722 1 98.25 73 THR B N 1
ATOM 1606 C CA . THR B 1 73 ? 5.062 15.406 0.908 1 98.25 73 THR B CA 1
ATOM 1607 C C . THR B 1 73 ? 4.309 14.086 1.016 1 98.25 73 THR B C 1
ATOM 1609 O O . THR B 1 73 ? 4.879 13.016 0.775 1 98.25 73 THR B O 1
ATOM 1612 N N . PHE B 1 74 ? 3.088 14.227 1.495 1 98.75 74 PHE B N 1
ATOM 1613 C CA . PHE B 1 74 ? 2.135 13.133 1.375 1 98.75 74 PHE B CA 1
ATOM 1614 C C . PHE B 1 74 ? 1.552 13.07 -0.032 1 98.75 74 PHE B C 1
ATOM 1616 O O . PHE B 1 74 ? 1.057 14.078 -0.547 1 98.75 74 PHE B O 1
ATOM 1623 N N . THR B 1 75 ? 1.585 11.914 -0.677 1 98.69 75 THR B N 1
ATOM 1624 C CA . THR B 1 75 ? 1.023 11.75 -2.014 1 98.69 75 THR B CA 1
ATOM 1625 C C . THR B 1 75 ? -0.012 10.633 -2.031 1 98.69 75 THR B C 1
ATOM 1627 O O . THR B 1 75 ? 0.28 9.5 -1.632 1 98.69 75 THR B O 1
ATOM 1630 N N . ALA B 1 76 ? -1.178 10.945 -2.385 1 98.38 76 ALA B N 1
ATOM 1631 C CA . ALA B 1 76 ? -2.219 9.945 -2.617 1 98.38 76 ALA B CA 1
ATOM 1632 C C . ALA B 1 76 ? -2.139 9.391 -4.035 1 98.38 76 ALA B C 1
ATOM 1634 O O . ALA B 1 76 ? -2.02 10.148 -5 1 98.38 76 ALA B O 1
ATOM 1635 N N . HIS B 1 77 ? -2.174 8.07 -4.191 1 97.94 77 HIS B N 1
ATOM 1636 C CA . HIS B 1 77 ? -2.156 7.379 -5.473 1 97.94 77 HIS B CA 1
ATOM 1637 C C . HIS B 1 77 ? -3.486 6.68 -5.738 1 97.94 77 HIS B C 1
ATOM 1639 O O . HIS B 1 77 ? -3.742 5.598 -5.203 1 97.94 77 HIS B O 1
ATOM 1645 N N . VAL B 1 78 ? -4.289 7.34 -6.551 1 91.25 78 VAL B N 1
ATOM 1646 C CA . VAL B 1 78 ? -5.602 6.809 -6.906 1 91.25 78 VAL B CA 1
ATOM 1647 C C . VAL B 1 78 ? -5.602 6.359 -8.367 1 91.25 78 VAL B C 1
ATOM 1649 O O . VAL B 1 78 ? -5.203 7.117 -9.258 1 91.25 78 VAL B O 1
ATOM 1652 N N . ASP B 1 79 ? -6.078 5.129 -8.594 1 88.25 79 ASP B N 1
ATOM 1653 C CA . ASP B 1 79 ? -6.066 4.594 -9.953 1 88.25 79 ASP B CA 1
ATOM 1654 C C . ASP B 1 79 ? -6.809 5.52 -10.914 1 88.25 79 ASP B C 1
ATOM 1656 O O . ASP B 1 79 ? -7.902 5.996 -10.602 1 88.25 79 ASP B O 1
ATOM 1660 N N . GLY B 1 80 ? -6.188 5.711 -12.062 1 87.44 80 GLY B N 1
ATOM 1661 C CA . GLY B 1 80 ? -6.828 6.484 -13.117 1 87.44 80 GLY B CA 1
ATOM 1662 C C . GLY B 1 80 ? -6.672 7.984 -12.938 1 87.44 80 GLY B C 1
ATOM 1663 O O . GLY B 1 80 ? -7.188 8.766 -13.734 1 87.44 80 GLY B O 1
ATOM 1664 N N . GLN B 1 81 ? -6.035 8.375 -11.93 1 89.69 81 GLN B N 1
ATOM 1665 C CA . GLN B 1 81 ? -5.801 9.789 -11.656 1 89.69 81 GLN B CA 1
ATOM 1666 C C . GLN B 1 81 ? -4.312 10.078 -11.477 1 89.69 81 GLN B C 1
ATOM 1668 O O . GLN B 1 81 ? -3.547 9.188 -11.094 1 89.69 81 GLN B O 1
ATOM 1673 N N . PRO B 1 82 ? -3.941 11.281 -11.836 1 93.88 82 PRO B N 1
ATOM 1674 C CA . PRO B 1 82 ? -2.576 11.641 -11.445 1 93.88 82 PRO B CA 1
ATOM 1675 C C . PRO B 1 82 ? -2.375 11.633 -9.93 1 93.88 82 PRO B C 1
ATOM 1677 O O . PRO B 1 82 ? -3.303 11.938 -9.18 1 93.88 82 PRO B O 1
ATOM 1680 N N . PRO B 1 83 ? -1.14 11.266 -9.508 1 97 83 PRO B N 1
ATOM 1681 C CA . PRO B 1 83 ? -0.889 11.375 -8.062 1 97 83 PRO B CA 1
ATOM 1682 C C . PRO B 1 83 ? -1.18 12.773 -7.52 1 97 83 PRO B C 1
ATOM 1684 O O . PRO B 1 83 ? -0.918 13.773 -8.195 1 97 83 PRO B O 1
ATOM 1687 N N . THR B 1 84 ? -1.692 12.914 -6.293 1 98.25 84 THR B N 1
ATOM 1688 C CA . THR B 1 84 ? -2.07 14.18 -5.68 1 98.25 84 THR B CA 1
ATOM 1689 C C . THR B 1 84 ? -1.166 14.5 -4.496 1 98.25 84 THR B C 1
ATOM 1691 O O . THR B 1 84 ? -1.259 13.852 -3.447 1 98.25 84 THR B O 1
ATOM 1694 N N . PRO B 1 85 ? -0.354 15.469 -4.598 1 98.62 85 PRO B N 1
ATOM 1695 C CA . PRO B 1 85 ? 0.58 15.805 -3.521 1 98.62 85 PRO B CA 1
ATOM 1696 C C . PRO B 1 85 ? -0.006 16.797 -2.52 1 98.62 85 PRO B C 1
ATOM 1698 O O . PRO B 1 85 ? -0.74 17.703 -2.908 1 98.62 85 PRO B O 1
ATOM 1701 N N . PHE B 1 86 ? 0.254 16.625 -1.252 1 98.88 86 PHE B N 1
ATOM 1702 C CA . PHE B 1 86 ? 0.044 17.531 -0.136 1 98.88 86 PHE B CA 1
ATOM 1703 C C . PHE B 1 86 ? 1.35 17.797 0.604 1 98.88 86 PHE B C 1
ATOM 1705 O O . PHE B 1 86 ? 2.023 16.859 1.034 1 98.88 86 PHE B O 1
ATOM 1712 N N . VAL B 1 87 ? 1.699 19 0.831 1 98.62 87 VAL B N 1
ATOM 1713 C CA . VAL B 1 87 ? 2.994 19.344 1.41 1 98.62 87 VAL B CA 1
ATOM 1714 C C . VAL B 1 87 ? 2.842 19.594 2.908 1 98.62 87 VAL B C 1
ATOM 1716 O O . VAL B 1 87 ? 1.888 20.25 3.342 1 98.62 87 VAL B O 1
ATOM 1719 N N . ALA B 1 88 ? 3.822 19.109 3.67 1 98.06 88 ALA B N 1
ATOM 1720 C CA . ALA B 1 88 ? 3.766 19.25 5.125 1 98.06 88 ALA B CA 1
ATOM 1721 C C . ALA B 1 88 ? 3.785 20.719 5.539 1 98.06 88 ALA B C 1
ATOM 1723 O O . ALA B 1 88 ? 4.523 21.516 4.965 1 98.06 88 ALA B O 1
ATOM 1724 N N . ILE B 1 89 ? 3.002 21.047 6.488 1 97.75 89 ILE B N 1
ATOM 1725 C CA . ILE B 1 89 ? 3.062 22.328 7.172 1 97.75 89 ILE B CA 1
ATOM 1726 C C . ILE B 1 89 ? 3.414 22.125 8.641 1 97.75 89 ILE B C 1
ATOM 1728 O O . ILE B 1 89 ? 3.359 20.984 9.141 1 97.75 89 ILE B O 1
ATOM 1732 N N . PRO B 1 90 ? 3.85 23.141 9.336 1 95.31 90 PRO B N 1
ATOM 1733 C CA . PRO B 1 90 ? 4.219 22.953 10.742 1 95.31 90 PRO B CA 1
ATOM 1734 C C . PRO B 1 90 ? 3.104 22.328 11.57 1 95.31 90 PRO B C 1
ATOM 1736 O O . PRO B 1 90 ? 1.93 22.656 11.383 1 95.31 90 PRO B O 1
ATOM 1739 N N . SER B 1 91 ? 3.479 21.406 12.406 1 94.38 91 SER B N 1
ATOM 1740 C CA . SER B 1 91 ? 2.537 20.703 13.273 1 94.38 91 SER B CA 1
ATOM 1741 C C . SER B 1 91 ? 3.189 20.312 14.602 1 94.38 91 SER B C 1
ATOM 1743 O O . SER B 1 91 ? 4.406 20.438 14.758 1 94.38 91 SER B O 1
ATOM 1745 N N . ASP B 1 92 ? 2.422 19.875 15.523 1 91.5 92 ASP B N 1
ATOM 1746 C CA . ASP B 1 92 ? 2.908 19.5 16.844 1 91.5 92 ASP B CA 1
ATOM 1747 C C . ASP B 1 92 ? 3.705 18.188 16.797 1 91.5 92 ASP B C 1
ATOM 1749 O O . ASP B 1 92 ? 3.531 17.391 15.875 1 91.5 92 ASP B O 1
ATOM 1753 N N . PRO B 1 93 ? 4.535 18.031 17.859 1 89.56 93 PRO B N 1
ATOM 1754 C CA . PRO B 1 93 ? 5.172 16.719 17.953 1 89.56 93 PRO B CA 1
ATOM 1755 C C . PRO B 1 93 ? 4.16 15.57 17.984 1 89.56 93 PRO B C 1
ATOM 1757 O O . PRO B 1 93 ? 3.107 15.695 18.625 1 89.56 93 PRO B O 1
ATOM 1760 N N . GLY B 1 94 ? 4.422 14.523 17.312 1 92.69 94 GLY B N 1
ATOM 1761 C CA . GLY B 1 94 ? 3.518 13.383 17.297 1 92.69 94 GLY B CA 1
ATOM 1762 C C . GLY B 1 94 ? 2.373 13.555 16.312 1 92.69 94 GLY B C 1
ATOM 1763 O O . GLY B 1 94 ? 1.361 12.852 16.406 1 92.69 94 GLY B O 1
ATOM 1764 N N . SER B 1 95 ? 2.52 14.578 15.547 1 96.25 95 SER B N 1
ATOM 1765 C CA . SER B 1 95 ? 1.515 14.789 14.516 1 96.25 95 SER B CA 1
ATOM 1766 C C . SER B 1 95 ? 2.16 15.195 13.195 1 96.25 95 SER B C 1
ATOM 1768 O O . SER B 1 95 ? 3.336 15.562 13.156 1 96.25 95 SER B O 1
ATOM 1770 N N . ALA B 1 96 ? 1.434 15.078 12.117 1 97.69 96 ALA B N 1
ATOM 1771 C CA . ALA B 1 96 ? 1.798 15.516 10.773 1 97.69 96 ALA B CA 1
ATOM 1772 C C . ALA B 1 96 ? 0.581 16.047 10.023 1 97.69 96 ALA B C 1
ATOM 1774 O O . ALA B 1 96 ? -0.47 15.406 9.992 1 97.69 96 ALA B O 1
ATOM 1775 N N . VAL B 1 97 ? 0.757 17.188 9.508 1 98.44 97 VAL B N 1
ATOM 1776 C CA . VAL B 1 97 ? -0.298 17.797 8.711 1 98.44 97 VAL B CA 1
ATOM 1777 C C . VAL B 1 97 ? 0.237 18.156 7.328 1 98.44 97 VAL B C 1
ATOM 1779 O O . VAL B 1 97 ? 1.304 18.766 7.203 1 98.44 97 VAL B O 1
ATOM 1782 N N . PHE B 1 98 ? -0.509 17.812 6.336 1 98.81 98 PHE B N 1
ATOM 1783 C CA . PHE B 1 98 ? -0.153 18.062 4.945 1 98.81 98 PHE B CA 1
ATOM 1784 C C . PHE B 1 98 ? -1.238 18.891 4.25 1 98.81 98 PHE B C 1
ATOM 1786 O O . PHE B 1 98 ? -2.43 18.656 4.465 1 98.81 98 PHE B O 1
ATOM 1793 N N . GLU B 1 99 ? -0.755 19.781 3.35 1 98.81 99 GLU B N 1
ATOM 1794 C CA . GLU B 1 99 ? -1.724 20.703 2.771 1 98.81 99 GLU B CA 1
ATOM 1795 C C . GLU B 1 99 ? -1.564 20.797 1.257 1 98.81 99 GLU B C 1
ATOM 1797 O O . GLU B 1 99 ? -0.443 20.797 0.744 1 98.81 99 GLU B O 1
ATOM 1802 N N . ASN B 1 100 ? -2.641 20.781 0.51 1 98.81 100 ASN B N 1
ATOM 1803 C CA . ASN B 1 100 ? -2.795 21.172 -0.89 1 98.81 100 ASN B CA 1
ATOM 1804 C C . ASN B 1 100 ? -4.016 22.062 -1.096 1 98.81 100 ASN B C 1
ATOM 1806 O O . ASN B 1 100 ? -5.113 21.562 -1.351 1 98.81 100 ASN B O 1
ATOM 1810 N N . LYS B 1 101 ? -3.762 23.328 -1.079 1 98 101 LYS B N 1
ATOM 1811 C CA . LYS B 1 101 ? -4.855 24.297 -1.119 1 98 101 LYS B CA 1
ATOM 1812 C C . LYS B 1 101 ? -5.527 24.312 -2.488 1 98 101 LYS B C 1
ATOM 1814 O O . LYS B 1 101 ? -6.668 24.766 -2.621 1 98 101 LYS B O 1
ATOM 1819 N N . ALA B 1 102 ? -4.805 23.906 -3.508 1 97.38 102 ALA B N 1
ATOM 1820 C CA . ALA B 1 102 ? -5.332 23.922 -4.867 1 97.38 102 ALA B CA 1
ATOM 1821 C C . ALA B 1 102 ? -6.277 22.734 -5.102 1 97.38 102 ALA B C 1
ATOM 1823 O O . ALA B 1 102 ? -7.016 22.719 -6.09 1 97.38 102 ALA B O 1
ATOM 1824 N N . HIS B 1 103 ? -6.238 21.719 -4.285 1 97.94 103 HIS B N 1
ATOM 1825 C CA . HIS B 1 103 ? -7.125 20.562 -4.422 1 97.94 103 HIS B CA 1
ATOM 1826 C C . HIS B 1 103 ? -8.531 20.875 -3.92 1 97.94 103 HIS B C 1
ATOM 1828 O O . HIS B 1 103 ? -8.688 21.547 -2.896 1 97.94 103 HIS B O 1
ATOM 1834 N N . ASP B 1 104 ? -9.531 20.422 -4.613 1 96.69 104 ASP B N 1
ATOM 1835 C CA . ASP B 1 104 ? -10.922 20.719 -4.27 1 96.69 104 ASP B CA 1
ATOM 1836 C C . ASP B 1 104 ? -11.273 20.156 -2.893 1 96.69 104 ASP B C 1
ATOM 1838 O O . ASP B 1 104 ? -11.852 20.859 -2.061 1 96.69 104 ASP B O 1
ATOM 1842 N N . PHE B 1 105 ? -11.031 18.906 -2.748 1 97.56 105 PHE B N 1
ATOM 1843 C CA . PHE B 1 105 ? -11.211 18.25 -1.456 1 97.56 105 PHE B CA 1
ATOM 1844 C C . PHE B 1 105 ? -10.523 16.891 -1.435 1 97.56 105 PHE B C 1
ATOM 1846 O O . PHE B 1 105 ? -10.656 16.109 -2.373 1 97.56 105 PHE B O 1
ATOM 1853 N N . PRO B 1 106 ? -9.844 16.578 -0.269 1 98.5 106 PRO B N 1
ATOM 1854 C CA . PRO B 1 106 ? -9.547 17.453 0.864 1 98.5 106 PRO B CA 1
ATOM 1855 C C . PRO B 1 106 ? -8.414 18.438 0.566 1 98.5 106 PRO B C 1
ATOM 1857 O O . PRO B 1 106 ? -7.691 18.266 -0.416 1 98.5 106 PRO B O 1
ATOM 1860 N N . GLN B 1 107 ? -8.258 19.453 1.354 1 98.88 107 GLN B N 1
ATOM 1861 C CA . GLN B 1 107 ? -7.133 20.375 1.243 1 98.88 107 GLN B CA 1
ATOM 1862 C C . GLN B 1 107 ? -6.078 20.094 2.307 1 98.88 107 GLN B C 1
ATOM 1864 O O . GLN B 1 107 ? -4.949 20.578 2.217 1 98.88 107 GLN B O 1
ATOM 1869 N N . ARG B 1 108 ? -6.52 19.297 3.338 1 98.88 108 ARG B N 1
ATOM 1870 C CA . ARG B 1 108 ? -5.555 18.875 4.348 1 98.88 108 ARG B CA 1
ATOM 1871 C C . ARG B 1 108 ? -5.73 17.406 4.699 1 98.88 108 ARG B C 1
ATOM 1873 O O . ARG B 1 108 ? -6.855 16.906 4.785 1 98.88 108 ARG B O 1
ATOM 1880 N N . VAL B 1 109 ? -4.672 16.766 4.91 1 98.81 109 VAL B N 1
ATOM 1881 C CA . VAL B 1 109 ? -4.562 15.414 5.445 1 98.81 109 VAL B CA 1
ATOM 1882 C C . VAL B 1 109 ? -3.768 15.438 6.75 1 98.81 109 VAL B C 1
ATOM 1884 O O . VAL B 1 109 ? -2.674 16 6.809 1 98.81 109 VAL B O 1
ATOM 1887 N N . MET B 1 110 ? -4.27 14.781 7.781 1 98.75 110 MET B N 1
ATOM 1888 C CA . MET B 1 110 ? -3.658 14.891 9.102 1 98.75 110 MET B CA 1
ATOM 1889 C C . MET B 1 110 ? -3.506 13.516 9.75 1 98.75 110 MET B C 1
ATOM 1891 O O . MET B 1 110 ? -4.387 12.672 9.625 1 98.75 110 MET B O 1
ATOM 1895 N N . TYR B 1 111 ? -2.449 13.359 10.461 1 98.69 111 TYR B N 1
ATOM 1896 C CA . TYR B 1 111 ? -2.205 12.211 11.328 1 98.69 111 TYR B CA 1
ATOM 1897 C C . TYR B 1 111 ? -1.691 12.656 12.688 1 98.69 111 TYR B C 1
ATOM 1899 O O . TYR B 1 111 ? -0.935 13.625 12.789 1 98.69 111 TYR B O 1
ATOM 1907 N N . ARG B 1 112 ? -2.045 11.859 13.672 1 97.62 112 ARG B N 1
ATOM 1908 C CA . ARG B 1 112 ? -1.552 12.102 15.023 1 97.62 112 ARG B CA 1
ATOM 1909 C C . ARG B 1 112 ? -1.546 10.812 15.836 1 97.62 112 ARG B C 1
ATOM 1911 O O . ARG B 1 112 ? -2.492 10.023 15.773 1 97.62 112 ARG B O 1
ATOM 1918 N N . ARG B 1 113 ? -0.523 10.672 16.609 1 96.56 113 ARG B N 1
ATOM 1919 C CA . ARG B 1 113 ? -0.558 9.633 17.641 1 96.56 113 ARG B CA 1
ATOM 1920 C C . ARG B 1 113 ? -1.497 10.016 18.781 1 96.56 113 ARG B C 1
ATOM 1922 O O . ARG B 1 113 ? -1.312 11.055 19.406 1 96.56 113 ARG B O 1
ATOM 1929 N N . CYS B 1 114 ? -2.469 9.266 19.016 1 97.12 114 CYS B N 1
ATOM 1930 C CA . CYS B 1 114 ? -3.404 9.469 20.109 1 97.12 114 CYS B CA 1
ATOM 1931 C C . CYS B 1 114 ? -3.367 8.297 21.094 1 97.12 114 CYS B C 1
ATOM 1933 O O . CYS B 1 114 ? -4.176 7.371 20.984 1 97.12 114 CYS B O 1
ATOM 1935 N N . GLY B 1 115 ? -2.518 8.461 22.078 1 95.81 115 GLY B N 1
ATOM 1936 C CA . GLY B 1 115 ? -2.262 7.297 22.922 1 95.81 115 GLY B CA 1
ATOM 1937 C C . GLY B 1 115 ? -1.688 6.121 22.156 1 95.81 115 GLY B C 1
ATOM 1938 O O . GLY B 1 115 ? -0.671 6.254 21.469 1 95.81 115 GLY B O 1
ATOM 1939 N N . GLU B 1 116 ? -2.398 5.008 22.203 1 95.56 116 GLU B N 1
ATOM 1940 C CA . GLU B 1 116 ? -1.957 3.814 21.484 1 95.56 116 GLU B CA 1
ATOM 1941 C C . GLU B 1 116 ? -2.576 3.748 20.094 1 95.56 116 GLU B C 1
ATOM 1943 O O . GLU B 1 116 ? -2.303 2.818 19.328 1 95.56 116 GLU B O 1
ATOM 1948 N N . SER B 1 117 ? -3.34 4.758 19.812 1 97.88 117 SER B N 1
ATOM 1949 C CA . SER B 1 117 ? -4.086 4.766 18.562 1 97.88 117 SER B CA 1
ATOM 1950 C C . SER B 1 117 ? -3.422 5.668 17.531 1 97.88 117 SER B C 1
ATOM 1952 O O . SER B 1 117 ? -2.508 6.43 17.859 1 97.88 117 SER B O 1
ATOM 1954 N N . LEU B 1 118 ? -3.773 5.457 16.344 1 98.19 118 LEU B N 1
ATOM 1955 C CA . LEU B 1 118 ? -3.502 6.406 15.266 1 98.19 118 LEU B CA 1
ATOM 1956 C C . LEU B 1 118 ? -4.762 7.188 14.898 1 98.19 118 LEU B C 1
ATOM 1958 O O . LEU B 1 118 ? -5.77 6.598 14.508 1 98.19 118 LEU B O 1
ATOM 1962 N N . CYS B 1 119 ? -4.68 8.492 15.094 1 98.75 119 CYS B N 1
ATOM 1963 C CA . CYS B 1 119 ? -5.77 9.367 14.664 1 98.75 119 CYS B CA 1
ATOM 1964 C C . CYS B 1 119 ? -5.461 10.008 13.32 1 98.75 119 CYS B C 1
ATOM 1966 O O . CYS B 1 119 ? -4.371 10.547 13.117 1 98.75 119 CYS B O 1
ATOM 1968 N N . ALA B 1 120 ? -6.422 9.867 12.453 1 98.81 120 ALA B N 1
ATOM 1969 C CA . ALA B 1 120 ? -6.273 10.445 11.117 1 98.81 120 ALA B CA 1
ATOM 1970 C C . ALA B 1 120 ? -7.5 11.281 10.742 1 98.81 120 ALA B C 1
ATOM 1972 O O . ALA B 1 120 ? -8.578 11.086 11.305 1 98.81 120 ALA B O 1
ATOM 1973 N N . GLY B 1 121 ? -7.227 12.18 9.805 1 98.62 121 GLY B N 1
ATOM 1974 C CA . GLY B 1 121 ? -8.359 12.961 9.32 1 98.62 121 GLY B CA 1
ATOM 1975 C C . GLY B 1 121 ? -8.055 13.719 8.047 1 98.62 121 GLY B C 1
ATOM 1976 O O . GLY B 1 121 ? -6.891 13.867 7.66 1 98.62 121 GLY B O 1
ATOM 1977 N N . ILE B 1 122 ? -9.094 14.156 7.387 1 98.81 122 ILE B N 1
ATOM 1978 C CA . ILE B 1 122 ? -9.031 15.062 6.242 1 98.81 122 ILE B CA 1
ATOM 1979 C C . ILE B 1 122 ? -9.992 16.234 6.457 1 98.81 122 ILE B C 1
ATOM 1981 O O . ILE B 1 122 ? -11 16.094 7.156 1 98.81 122 ILE B O 1
ATOM 1985 N N . GLU B 1 123 ? -9.57 17.281 5.848 1 98.69 123 GLU B N 1
ATOM 1986 C CA . GLU B 1 123 ? -10.461 18.422 5.938 1 98.69 123 GLU B CA 1
ATOM 1987 C C . GLU B 1 123 ? -10.266 19.375 4.762 1 98.69 123 GLU B C 1
ATOM 1989 O O . GLU B 1 123 ? -9.258 19.297 4.051 1 98.69 123 GLU B O 1
ATOM 1994 N N . GLY B 1 124 ? -11.258 20.266 4.52 1 98.62 124 GLY B N 1
ATOM 1995 C CA . GLY B 1 124 ? -11.227 21.297 3.5 1 98.62 124 GLY B CA 1
ATOM 1996 C C . GLY B 1 124 ? -12.539 22.031 3.355 1 98.62 124 GLY B C 1
ATOM 1997 O O . GLY B 1 124 ? -13.531 21.672 3.99 1 98.62 124 GLY B O 1
ATOM 1998 N N . MET B 1 125 ? -12.414 23.094 2.605 1 98.44 125 MET B N 1
ATOM 1999 C CA . MET B 1 125 ? -13.602 23.891 2.297 1 98.44 125 MET B CA 1
ATOM 2000 C C . MET B 1 125 ? -14.336 23.312 1.087 1 98.44 125 MET B C 1
ATOM 2002 O O . MET B 1 125 ? -13.711 23.016 0.066 1 98.44 125 MET B O 1
ATOM 2006 N N . VAL B 1 126 ? -15.648 23.141 1.267 1 97.19 126 VAL B N 1
ATOM 2007 C CA . VAL B 1 126 ? -16.531 22.766 0.171 1 97.19 126 VAL B CA 1
ATOM 2008 C C . VAL B 1 126 ? -17.75 23.688 0.155 1 97.19 126 VAL B C 1
ATOM 2010 O O . VAL B 1 126 ? -18.531 23.719 1.109 1 97.19 126 VAL B O 1
ATOM 2013 N N . GLY B 1 127 ? -17.906 24.422 -1.019 1 96.12 127 GLY B N 1
ATOM 2014 C CA . GLY B 1 127 ? -19.016 25.344 -1.081 1 96.12 127 GLY B CA 1
ATOM 2015 C C . GLY B 1 127 ? -19 26.375 0.04 1 96.12 127 GLY B C 1
ATOM 2016 O O . GLY B 1 127 ? -20.047 26.672 0.625 1 96.12 127 GLY B O 1
ATOM 2017 N N . GLY B 1 128 ? -17.891 26.734 0.425 1 96.12 128 GLY B N 1
ATOM 2018 C CA . GLY B 1 128 ? -17.75 27.766 1.443 1 96.12 128 GLY B CA 1
ATOM 2019 C C . GLY B 1 128 ? -17.891 27.234 2.855 1 96.12 128 GLY B C 1
ATOM 2020 O O . GLY B 1 128 ? -17.875 28 3.822 1 96.12 128 GLY B O 1
ATOM 2021 N N . LYS B 1 129 ? -18.078 25.938 3.025 1 98 129 LYS B N 1
ATOM 2022 C CA . LYS B 1 129 ? -18.219 25.328 4.34 1 98 129 LYS B CA 1
ATOM 2023 C C . LYS B 1 129 ? -17.078 24.344 4.613 1 98 129 LYS B C 1
ATOM 2025 O O . LYS B 1 129 ? -16.672 23.609 3.721 1 98 129 LYS B O 1
ATOM 2030 N N . LEU B 1 130 ? -16.703 24.391 5.902 1 98.12 130 LEU B N 1
ATOM 2031 C CA . LEU B 1 130 ? -15.672 23.438 6.305 1 98.12 130 LEU B CA 1
ATOM 2032 C C . LEU B 1 130 ? -16.234 22.031 6.406 1 98.12 130 LEU B C 1
ATOM 2034 O O . LEU B 1 130 ? -17.25 21.812 7.074 1 98.12 130 LEU B O 1
ATOM 2038 N N . ARG B 1 131 ? -15.672 21.141 5.723 1 98.44 131 ARG B N 1
ATOM 2039 C CA . ARG B 1 131 ? -15.969 19.719 5.824 1 98.44 131 ARG B CA 1
ATOM 2040 C C . ARG B 1 131 ? -14.773 18.953 6.398 1 98.44 131 ARG B C 1
ATOM 2042 O O . ARG B 1 131 ? -13.625 19.25 6.062 1 98.44 131 ARG B O 1
ATOM 2049 N N . ALA B 1 132 ? -15.062 18.016 7.352 1 98.5 132 ALA B N 1
ATOM 2050 C CA . ALA B 1 132 ? -14 17.234 7.973 1 98.5 132 ALA B CA 1
ATOM 2051 C C . ALA B 1 132 ? -14.445 15.789 8.219 1 98.5 132 ALA B C 1
ATOM 2053 O O . ALA B 1 132 ? -15.625 15.539 8.484 1 98.5 132 ALA B O 1
ATOM 2054 N N . GLU B 1 133 ? -13.578 14.859 8.102 1 97.81 133 GLU B N 1
ATOM 2055 C CA . GLU B 1 133 ? -13.727 13.461 8.477 1 97.81 133 GLU B CA 1
ATOM 2056 C C . GLU B 1 133 ? -12.555 12.984 9.32 1 97.81 133 GLU B C 1
ATOM 2058 O O . GLU B 1 133 ? -11.406 13.359 9.062 1 97.81 133 GLU B O 1
ATOM 2063 N N . HIS B 1 134 ? -12.883 12.164 10.312 1 98.06 134 HIS B N 1
ATOM 2064 C CA . HIS B 1 134 ? -11.852 11.688 11.227 1 98.06 134 HIS B CA 1
ATOM 2065 C C . HIS B 1 134 ? -11.992 10.195 11.492 1 98.06 134 HIS B C 1
ATOM 2067 O O . HIS B 1 134 ? -13.109 9.664 11.508 1 98.06 134 HIS B O 1
ATOM 2073 N N . TRP B 1 135 ? -10.93 9.547 11.742 1 98.56 135 TRP B N 1
ATOM 2074 C CA . TRP B 1 135 ? -10.844 8.141 12.117 1 98.56 135 TRP B CA 1
ATOM 2075 C C . TRP B 1 135 ? -9.898 7.941 13.297 1 98.56 135 TRP B C 1
ATOM 2077 O O . TRP B 1 135 ? -8.844 8.57 13.367 1 98.56 135 TRP B O 1
ATOM 2087 N N . THR B 1 136 ? -10.258 7.164 14.219 1 98.69 136 THR B N 1
ATOM 2088 C CA . THR B 1 136 ? -9.367 6.656 15.258 1 98.69 136 THR B CA 1
ATOM 2089 C C . THR B 1 136 ? -9.086 5.172 15.047 1 98.69 136 THR B C 1
ATOM 2091 O O . THR B 1 136 ? -9.984 4.336 15.203 1 98.69 136 THR B O 1
ATOM 2094 N N . TYR B 1 137 ? -7.887 4.883 14.766 1 98.56 137 TYR B N 1
ATOM 2095 C CA . TYR B 1 137 ? -7.477 3.521 14.438 1 98.56 137 TYR B CA 1
ATOM 2096 C C . TYR B 1 137 ? -6.848 2.836 15.648 1 98.56 137 TYR B C 1
ATOM 2098 O O . TYR B 1 137 ? -6.16 3.477 16.438 1 98.56 137 TYR B O 1
ATOM 2106 N N . SER B 1 138 ? -7.062 1.567 15.695 1 97.62 138 SER B N 1
ATOM 2107 C CA . SER B 1 138 ? -6.332 0.713 16.625 1 97.62 138 SER B CA 1
ATOM 2108 C C . SER B 1 138 ? -5.34 -0.182 15.891 1 97.62 138 SER B C 1
ATOM 2110 O O . SER B 1 138 ? -5.59 -0.597 14.758 1 97.62 138 SER B O 1
ATOM 2112 N N . ARG B 1 139 ? -4.27 -0.469 16.547 1 95.38 139 ARG B N 1
ATOM 2113 C CA . ARG B 1 139 ? -3.252 -1.312 15.922 1 95.38 139 ARG B CA 1
ATOM 2114 C C . ARG B 1 139 ? -3.779 -2.723 15.68 1 95.38 139 ARG B C 1
ATOM 2116 O O . ARG B 1 139 ? -4.457 -3.291 16.531 1 95.38 139 ARG B O 1
ATOM 2123 N N . VAL B 1 140 ? -3.523 -3.137 14.422 1 87.56 140 VAL B N 1
ATOM 2124 C CA . VAL B 1 140 ? -3.859 -4.52 14.094 1 87.56 140 VAL B CA 1
ATOM 2125 C C . VAL B 1 140 ? -2.727 -5.445 14.531 1 87.56 140 VAL B C 1
ATOM 2127 O O . VAL B 1 140 ? -1.564 -5.219 14.188 1 87.56 140 VAL B O 1
ATOM 2130 N N . LEU B 1 141 ? -2.873 -6.262 15.391 1 69.88 141 LEU B N 1
ATOM 2131 C CA . LEU B 1 141 ? -1.838 -7.195 15.828 1 69.88 141 LEU B CA 1
ATOM 2132 C C . LEU B 1 141 ? -1.61 -8.281 14.773 1 69.88 141 LEU B C 1
ATOM 2134 O O . LEU B 1 141 ? -2.551 -8.703 14.102 1 69.88 141 LEU B O 1
ATOM 2138 N N . ALA B 1 142 ? -0.294 -8.336 14.211 1 57.31 142 ALA B N 1
ATOM 2139 C CA . ALA B 1 142 ? 0.047 -9.406 13.273 1 57.31 142 ALA B CA 1
ATOM 2140 C C . ALA B 1 142 ? -0.498 -10.742 13.758 1 57.31 142 ALA B C 1
ATOM 2142 O O . ALA B 1 142 ? -0.548 -11.008 14.961 1 57.31 142 ALA B O 1
ATOM 2143 N N . PRO B 1 143 ? -1.156 -11.461 12.773 1 49.03 143 PRO B N 1
ATOM 2144 C CA . PRO B 1 143 ? -1.591 -12.781 13.242 1 49.03 143 PRO B CA 1
ATOM 2145 C C . PRO B 1 143 ? -0.458 -13.586 13.867 1 49.03 143 PRO B C 1
ATOM 2147 O O . PRO B 1 143 ? 0.702 -13.445 13.469 1 49.03 143 PRO B O 1
ATOM 2150 N N . GLU B 1 144 ? -0.454 -13.984 15.164 1 39.84 144 GLU B N 1
ATOM 2151 C CA . GLU B 1 144 ? 0.497 -14.914 15.758 1 39.84 144 GLU B CA 1
ATOM 2152 C C . GLU B 1 144 ? 0.823 -16.062 14.797 1 39.84 144 GLU B C 1
ATOM 2154 O O . GLU B 1 144 ? -0.029 -16.469 14.008 1 39.84 144 GLU B O 1
#

Secondary structure (DSSP, 8-state):
-----------------GGG-EEEEEEETTEEEEEEEPPPBTTEEEEEEEEE-TTS--EEEEEEEEEETTEEEEEEE-TTS--EEEEEE---TTEEEEE-TTSSS-SEEEEEEETTEEEEEEEEEETTEEEEEEEEEEEPP---/-----------------GGG-EEEEEEETTEEEEEEEPPPBTTEEEEEEEEE-TTSPPEEEEEEEEEETTEEEEEEE-TTS--EEEEEE---TTEEEEE-TTSSS-SEEEEEEETTEEEEEEEEEETTEEEEEEEEEEE-----

Solvent-accessible surface area (backbone atoms only — not comparable to full-atom values): 16146 Å² total; per-residue (Å²): 134,86,78,76,75,78,76,72,75,72,74,70,72,78,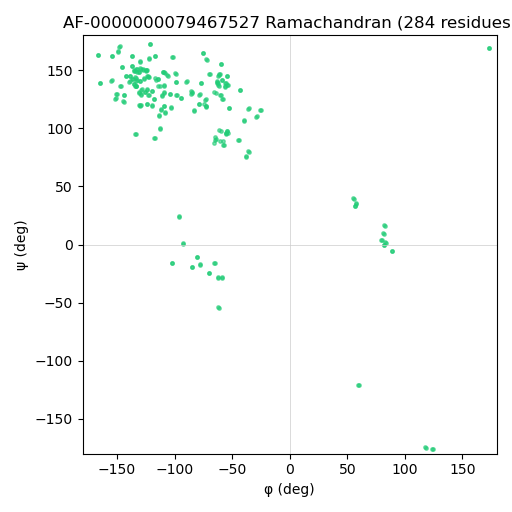77,83,59,54,85,62,37,40,39,31,37,30,77,58,97,74,30,38,40,36,38,36,29,48,59,68,52,93,58,34,28,39,24,22,28,39,38,39,43,84,96,48,81,64,46,75,44,36,38,37,38,32,69,48,98,90,34,49,28,42,29,44,46,47,89,96,49,76,71,46,69,18,38,55,50,93,60,56,91,64,42,47,36,24,40,24,83,87,43,71,72,57,22,31,44,37,39,30,62,52,85,85,25,46,32,37,35,37,28,32,58,54,96,88,35,86,45,75,51,76,48,67,22,39,69,51,73,70,83,129,135,86,78,74,75,78,75,72,73,74,74,69,72,77,78,83,59,56,87,63,36,41,39,31,38,31,76,58,96,73,30,38,39,35,38,35,28,49,57,68,52,93,57,33,28,41,23,23,27,39,38,40,42,83,96,48,80,63,45,76,43,34,38,37,39,31,68,46,95,90,33,49,27,42,30,44,46,48,91,97,50,78,70,46,70,18,36,55,51,94,61,56,89,63,43,48,34,24,40,25,82,88,42,72,71,55,22,30,45,37,40,30,64,52,86,86,24,46,32,36,35,38,28,30,59,54,96,89,35,84,44,75,51,76,48,69,22,38,68,50,74,69,82,129

Radius of gyration: 21.36 Å; Cα contacts (8 Å, |Δi|>4): 650; chains: 2; bounding box: 60×84×49 Å